Protein AF-A0A2R7JTS0-F1 (afdb_monomer_lite)

pLDDT: mean 85.9, std 8.17, range [61.5, 97.88]

Foldseek 3Di:
DCVVPVVPFDFPCQDPDDPQAHNRRGGDPVNVVVVVVVVVVVVVCVVVVPDPVVVCPDPVNVVVVVLVVVLVVQLVVVVVVCVVCVVVCLVVCLVVCVVPVCVLLVVLLVNLCSNLDLVVSCVPRVVSSVSSVNDPLLSQLSSLSSPNVVQFCSNVVLVVVCVPDPVNQWDADPDRRRTPCNVVSVCVSVVSSVVSVVVSVVD

Secondary structure (DSSP, 8-state):
-TTT-GGGS-B--S-S--SSB-TTSBBPHHHHHHHHHHHHHHHHHHHHT--HHHHHHSHHHHHHHHHHHHHHHHHHHHHHHHHHTHHHHHHHHHHHHHH-GGGHHHHHHHHHHHH--HHHHHHHHHHHHHHTT--HHHHHHHGGGG--TTSSTT-HHHHHHHHH-TTS-S-B-SSTT-BTTHHHHHHHHHHHHHHHHHHHTT-

Sequence (203 aa):
FFGAFPQFLPNVGSGAAGFAVGADGAVNLTGLIIMITLSASALIMIITKTSPTLVSKMSLFTSMATALVSVLGVVWMSATFMATNQGLIESTFREITSEYPFTFTFALIIMGALTFSQAATTKIMMPIGLSLGIGQPHLIAMFPAVNADFILPGYPTLVAAMDFDRTGTTRIGKYVVNHSFMLPGLVTIAATVASGFILSMFL

Radius of gyration: 20.24 Å; chains: 1; bounding box: 44×53×58 Å

Structure (mmCIF, N/CA/C/O backbone):
data_AF-A0A2R7JTS0-F1
#
_entry.id   AF-A0A2R7JTS0-F1
#
loop_
_atom_site.group_PDB
_atom_site.id
_atom_site.type_symbol
_atom_site.label_atom_id
_atom_site.label_alt_id
_atom_site.label_comp_id
_atom_site.label_asym_id
_atom_site.label_entity_id
_atom_site.label_seq_id
_atom_site.pdbx_PDB_ins_code
_atom_site.Cartn_x
_atom_site.Cartn_y
_atom_site.Cartn_z
_atom_site.occupancy
_atom_site.B_iso_or_equiv
_atom_site.auth_seq_id
_atom_site.auth_comp_id
_atom_site.auth_asym_id
_atom_site.auth_atom_id
_atom_site.pdbx_PDB_model_num
ATOM 1 N N . PHE A 1 1 ? -10.702 15.419 -0.173 1.00 61.50 1 PHE A N 1
ATOM 2 C CA . PHE A 1 1 ? -10.957 16.863 0.008 1.00 61.50 1 PHE A CA 1
ATOM 3 C C . PHE A 1 1 ? -9.674 17.675 -0.164 1.00 61.50 1 PHE A C 1
ATOM 5 O O . PHE A 1 1 ? -9.509 18.251 -1.224 1.00 61.50 1 PHE A O 1
ATOM 12 N N . PHE A 1 2 ? -8.717 17.642 0.771 1.00 67.62 2 PHE A N 1
ATOM 13 C CA . PHE A 1 2 ? -7.512 18.493 0.708 1.00 67.62 2 PHE A CA 1
ATOM 14 C C . PHE A 1 2 ? -6.577 18.258 -0.494 1.00 67.62 2 PHE A C 1
ATOM 16 O O . PHE A 1 2 ? -5.963 19.202 -0.966 1.00 67.62 2 PHE A O 1
ATOM 23 N N . GLY A 1 3 ? -6.514 17.040 -1.049 1.00 69.44 3 GLY A N 1
ATOM 24 C CA . GLY A 1 3 ? -5.774 16.792 -2.298 1.00 69.44 3 GLY A CA 1
ATOM 25 C C . GLY A 1 3 ? -6.445 17.366 -3.556 1.00 69.44 3 GLY A C 1
ATOM 26 O O . GLY A 1 3 ? -5.762 17.673 -4.521 1.00 69.44 3 GLY A O 1
ATOM 27 N N . ALA A 1 4 ? -7.772 17.534 -3.539 1.00 75.25 4 ALA A N 1
ATOM 28 C CA . ALA A 1 4 ? -8.538 18.122 -4.643 1.00 75.25 4 ALA A CA 1
ATOM 29 C C . ALA A 1 4 ? -8.692 19.646 -4.504 1.00 75.25 4 ALA A C 1
ATOM 31 O O . ALA A 1 4 ? -8.948 20.331 -5.488 1.00 75.25 4 ALA A O 1
ATOM 32 N N . PHE A 1 5 ? -8.523 20.173 -3.288 1.00 83.88 5 PHE A N 1
ATOM 33 C CA . PHE A 1 5 ? -8.625 21.596 -2.974 1.00 83.88 5 PHE A CA 1
ATOM 34 C C . PHE A 1 5 ? -7.404 22.058 -2.157 1.00 83.88 5 PHE A C 1
ATOM 36 O O . PHE A 1 5 ? -7.517 22.265 -0.942 1.00 83.88 5 PHE A O 1
ATOM 43 N N . PRO A 1 6 ? -6.227 22.212 -2.799 1.00 79.88 6 PRO A N 1
ATOM 44 C CA . PRO A 1 6 ? -4.982 22.573 -2.119 1.00 79.88 6 PRO A CA 1
ATOM 45 C C . PRO A 1 6 ? -5.046 23.925 -1.402 1.00 79.88 6 PRO A C 1
ATOM 47 O O . PRO A 1 6 ? -4.343 24.137 -0.422 1.00 79.88 6 PRO A O 1
ATOM 50 N N . GLN A 1 7 ? -5.930 24.826 -1.837 1.00 83.69 7 GLN A N 1
ATOM 51 C CA . GLN A 1 7 ? -6.149 26.130 -1.208 1.00 83.69 7 GLN A CA 1
ATOM 52 C C . GLN A 1 7 ? -6.652 26.047 0.241 1.00 83.69 7 GLN A C 1
ATOM 54 O O . GLN A 1 7 ? -6.565 27.028 0.971 1.00 83.69 7 GLN A O 1
ATOM 59 N N . PHE A 1 8 ? -7.189 24.897 0.659 1.00 83.69 8 PHE A N 1
ATOM 60 C CA . PHE A 1 8 ? -7.625 24.669 2.039 1.00 83.69 8 PHE A CA 1
ATOM 61 C C . PHE A 1 8 ? -6.563 23.973 2.894 1.00 83.69 8 PHE A C 1
ATOM 63 O O . PHE A 1 8 ? -6.840 23.632 4.045 1.00 83.69 8 PHE A O 1
ATOM 70 N N . LEU A 1 9 ? -5.365 23.730 2.356 1.00 84.94 9 LEU A N 1
ATOM 71 C CA . LEU A 1 9 ? -4.257 23.210 3.145 1.00 84.94 9 LEU A CA 1
ATOM 72 C C . LEU A 1 9 ? -3.841 24.259 4.184 1.00 84.94 9 LEU A C 1
ATOM 74 O O . LEU A 1 9 ? -3.542 25.395 3.812 1.00 84.94 9 LEU A O 1
ATOM 78 N N . PRO A 1 10 ? -3.791 23.904 5.480 1.00 86.06 10 PRO A N 1
ATOM 79 C CA . PRO A 1 10 ? -3.223 24.778 6.490 1.00 86.06 10 PRO A CA 1
ATOM 80 C C . PRO A 1 10 ? -1.782 25.129 6.109 1.00 86.06 10 PRO A C 1
ATOM 82 O O . PRO A 1 10 ? -0.985 24.243 5.786 1.00 86.06 10 PRO A O 1
ATOM 85 N N . ASN A 1 11 ? -1.461 26.419 6.152 1.00 85.69 11 ASN A N 1
ATOM 86 C CA . ASN A 1 11 ? -0.116 26.929 5.934 1.00 85.69 11 ASN A CA 1
ATOM 87 C C . ASN A 1 11 ? 0.341 27.644 7.207 1.00 85.69 11 ASN A C 1
ATOM 89 O O . ASN A 1 11 ? -0.356 28.527 7.709 1.00 85.69 11 ASN A O 1
ATOM 93 N N . VAL A 1 12 ? 1.482 27.228 7.749 1.00 85.62 12 VAL A N 1
ATOM 94 C CA . VAL A 1 12 ? 2.028 27.758 9.011 1.00 85.62 12 VAL A CA 1
ATOM 95 C C . VAL A 1 12 ? 3.136 28.796 8.788 1.00 85.62 12 VAL A C 1
ATOM 97 O O . VAL A 1 12 ? 3.831 29.166 9.731 1.00 85.62 12 VAL A O 1
ATOM 100 N N . GLY A 1 13 ? 3.280 29.289 7.556 1.00 77.75 13 GLY A N 1
ATOM 101 C CA . GLY A 1 13 ? 4.336 30.203 7.133 1.00 77.75 13 GLY A CA 1
ATOM 102 C C . GLY A 1 13 ? 5.584 29.469 6.636 1.00 77.75 13 GLY A C 1
ATOM 103 O O . GLY A 1 13 ? 5.867 28.337 7.027 1.00 77.75 13 GLY A O 1
ATOM 104 N N . SER A 1 14 ? 6.336 30.120 5.746 1.00 74.50 14 SER A N 1
ATOM 105 C CA . SER A 1 14 ? 7.590 29.588 5.204 1.00 74.50 14 SER A CA 1
ATOM 106 C C . SER A 1 14 ? 8.632 29.414 6.311 1.00 74.50 14 SER A C 1
ATOM 108 O O . SER A 1 14 ? 8.900 30.355 7.062 1.00 74.50 14 SER A O 1
ATOM 110 N N . GLY A 1 15 ? 9.249 28.237 6.385 1.00 72.88 15 GLY A N 1
ATOM 111 C CA . GLY A 1 15 ? 10.217 27.897 7.423 1.00 72.88 15 GLY A CA 1
ATOM 112 C C . GLY A 1 15 ? 11.021 26.645 7.082 1.00 72.88 15 GLY A C 1
ATOM 113 O O . GLY A 1 15 ? 10.959 26.128 5.967 1.00 72.88 15 GLY A O 1
ATOM 114 N N . ALA A 1 16 ? 11.796 26.153 8.049 1.00 73.62 16 ALA A N 1
ATOM 115 C CA . ALA A 1 16 ? 12.519 24.898 7.884 1.00 73.62 16 ALA A CA 1
ATOM 116 C C . ALA A 1 16 ? 11.524 23.738 7.728 1.00 73.62 16 ALA A C 1
ATOM 118 O O . ALA A 1 16 ? 10.605 23.590 8.535 1.00 73.62 16 ALA A O 1
ATOM 119 N N . ALA A 1 17 ? 11.726 22.914 6.698 1.00 79.75 17 ALA A N 1
ATOM 120 C CA . ALA A 1 17 ? 10.908 21.729 6.483 1.00 79.75 17 ALA A CA 1
ATOM 121 C C . ALA A 1 17 ? 10.991 20.809 7.710 1.00 79.75 17 ALA A C 1
ATOM 123 O O . ALA A 1 17 ? 12.078 20.461 8.178 1.00 79.75 17 ALA A O 1
ATOM 124 N N . GLY A 1 18 ? 9.828 20.429 8.228 1.00 78.25 18 GLY A N 1
ATOM 125 C CA . GLY A 1 18 ? 9.686 19.536 9.369 1.00 78.25 18 GLY A CA 1
ATOM 126 C C . GLY A 1 18 ? 9.010 18.227 8.976 1.00 78.25 18 GLY A C 1
ATOM 127 O O . GLY A 1 18 ? 8.658 17.991 7.823 1.00 78.25 18 GLY A O 1
ATOM 128 N N . PHE A 1 19 ? 8.751 17.375 9.967 1.00 73.69 19 PHE A N 1
ATOM 129 C CA . PHE A 1 19 ? 8.086 16.088 9.738 1.00 73.69 19 PHE A CA 1
ATOM 130 C C . PHE A 1 19 ? 6.663 16.232 9.162 1.00 73.69 19 PHE A C 1
ATOM 132 O O . PHE A 1 19 ? 6.211 15.392 8.385 1.00 73.69 19 PHE A O 1
ATOM 139 N N . ALA A 1 20 ? 5.958 17.307 9.523 1.00 81.88 20 ALA A N 1
ATOM 140 C CA . ALA A 1 20 ? 4.569 17.555 9.133 1.00 81.88 20 ALA A CA 1
ATOM 141 C C . ALA A 1 20 ? 4.396 18.736 8.164 1.00 81.88 20 ALA A C 1
ATOM 143 O O . ALA A 1 20 ? 3.296 18.933 7.659 1.00 81.88 20 ALA A O 1
ATOM 144 N N . VAL A 1 21 ? 5.444 19.521 7.898 1.00 86.19 21 VAL A N 1
ATOM 145 C CA . VAL A 1 21 ? 5.348 20.799 7.174 1.00 86.19 21 VAL A CA 1
ATOM 146 C C . VAL A 1 21 ? 6.429 20.863 6.101 1.00 86.19 21 VAL A C 1
ATOM 148 O O . VAL A 1 21 ? 7.600 20.615 6.393 1.00 86.19 21 VAL A O 1
ATOM 151 N N . GLY A 1 22 ? 6.032 21.162 4.865 1.00 81.69 22 GLY A N 1
ATOM 152 C CA . GLY A 1 22 ? 6.941 21.366 3.741 1.00 81.69 22 GLY A CA 1
ATOM 153 C C . GLY A 1 22 ? 7.734 22.670 3.849 1.00 81.69 22 GLY A C 1
ATOM 154 O O . GLY A 1 22 ? 7.437 23.539 4.665 1.00 81.69 22 GLY A O 1
ATOM 155 N N . ALA A 1 23 ? 8.756 22.826 3.006 1.00 81.56 23 ALA A N 1
ATOM 156 C CA . ALA A 1 23 ? 9.550 24.060 2.946 1.00 81.56 23 ALA A CA 1
ATOM 157 C C . ALA A 1 23 ? 8.717 25.293 2.527 1.00 81.56 23 ALA A C 1
ATOM 159 O O . ALA A 1 23 ? 9.060 26.428 2.847 1.00 81.56 23 ALA A O 1
ATOM 160 N N . ASP A 1 24 ? 7.599 25.061 1.841 1.00 82.88 24 ASP A N 1
ATOM 161 C CA . ASP A 1 24 ? 6.585 26.043 1.449 1.00 82.88 24 ASP A CA 1
ATOM 162 C C . ASP A 1 24 ? 5.619 26.425 2.592 1.00 82.88 24 ASP A C 1
ATOM 164 O O . ASP A 1 24 ? 4.699 27.224 2.399 1.00 82.88 24 ASP A O 1
ATOM 168 N N . GLY A 1 25 ? 5.807 25.856 3.787 1.00 82.75 25 GLY A N 1
ATOM 169 C CA . GLY A 1 25 ? 4.941 26.072 4.945 1.00 82.75 25 GLY A CA 1
ATOM 170 C C . GLY A 1 25 ? 3.626 25.292 4.894 1.00 82.75 25 GLY A C 1
ATOM 171 O O . GLY A 1 25 ? 2.835 25.382 5.837 1.00 82.75 25 GLY A O 1
ATOM 172 N N . ALA A 1 26 ? 3.372 24.517 3.832 1.00 86.81 26 ALA A N 1
ATOM 173 C CA . ALA A 1 26 ? 2.160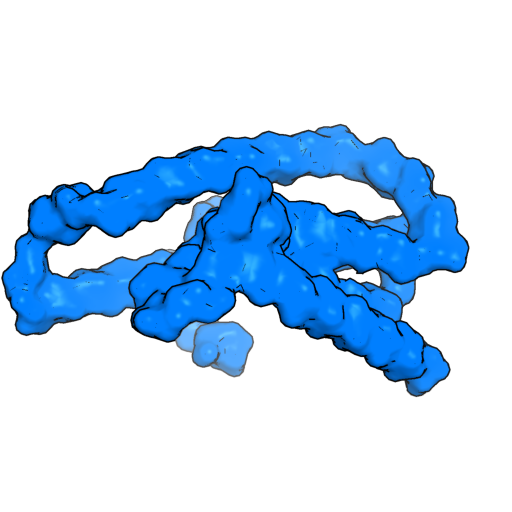 23.721 3.704 1.00 86.81 26 ALA A CA 1
ATOM 174 C C . ALA A 1 26 ? 2.246 22.461 4.574 1.00 86.81 26 ALA A C 1
ATOM 176 O O . ALA A 1 26 ? 3.250 21.740 4.573 1.00 86.81 26 ALA A O 1
ATOM 177 N N . VAL A 1 27 ? 1.175 22.161 5.312 1.00 87.19 27 VAL A N 1
ATOM 178 C CA . VAL A 1 27 ? 1.098 20.906 6.067 1.00 87.19 27 VAL A CA 1
ATOM 179 C C . VAL A 1 27 ? 0.962 19.732 5.096 1.00 87.19 27 VAL A C 1
ATOM 181 O O . VAL A 1 27 ? 0.065 19.697 4.252 1.00 87.19 27 VAL A O 1
ATOM 184 N N . ASN A 1 28 ? 1.851 18.747 5.223 1.00 85.88 28 ASN A N 1
ATOM 185 C CA . ASN A 1 28 ? 1.852 17.566 4.369 1.00 85.88 28 ASN A CA 1
ATOM 186 C C . ASN A 1 28 ? 0.691 16.610 4.706 1.00 85.88 28 ASN A C 1
ATOM 188 O O . ASN A 1 28 ? 0.037 16.713 5.746 1.00 85.88 28 ASN A O 1
ATOM 192 N N . LEU A 1 29 ? 0.439 15.642 3.820 1.00 82.62 29 LEU A N 1
ATOM 193 C CA . LEU A 1 29 ? -0.682 14.710 3.970 1.00 82.62 29 LEU A CA 1
ATOM 194 C C . LEU A 1 29 ? -0.635 13.924 5.292 1.00 82.62 29 LEU A C 1
ATOM 196 O O . LEU A 1 29 ? -1.673 13.728 5.920 1.00 82.62 29 LEU A O 1
ATOM 200 N N . THR A 1 30 ? 0.555 13.519 5.741 1.00 81.69 30 THR A N 1
ATOM 201 C CA . THR A 1 30 ? 0.739 12.828 7.026 1.00 81.69 30 THR A CA 1
ATOM 202 C C . THR A 1 30 ? 0.307 13.716 8.193 1.00 81.69 30 THR A C 1
ATOM 204 O O . THR A 1 30 ? -0.467 13.281 9.045 1.00 81.69 30 THR A O 1
ATOM 207 N N . GLY A 1 31 ? 0.750 14.977 8.207 1.00 86.44 31 GLY A N 1
ATOM 208 C CA . GLY A 1 31 ? 0.371 15.962 9.219 1.00 86.44 31 GLY A CA 1
ATOM 209 C C . GLY A 1 31 ? -1.135 16.225 9.248 1.00 86.44 31 GLY A C 1
ATOM 210 O O . GLY A 1 31 ? -1.735 16.239 10.322 1.00 86.44 31 GLY A O 1
ATOM 211 N N . LEU A 1 32 ? -1.771 16.349 8.079 1.00 87.88 32 LEU A N 1
ATOM 212 C CA . LEU A 1 32 ? -3.227 16.503 7.967 1.00 87.88 32 LEU A CA 1
ATOM 213 C C . LEU A 1 32 ? -3.989 15.330 8.574 1.00 87.88 32 LEU A C 1
ATOM 215 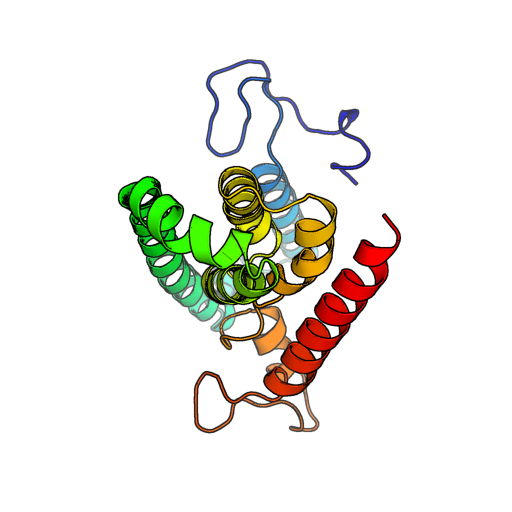O O . LEU A 1 32 ? -4.927 15.548 9.339 1.00 87.88 32 LEU A O 1
ATOM 219 N N . ILE A 1 33 ? -3.593 14.097 8.245 1.00 86.19 33 ILE A N 1
ATOM 220 C CA . ILE A 1 33 ? -4.244 12.891 8.771 1.00 86.19 33 ILE A CA 1
ATOM 221 C C . ILE A 1 33 ? -4.160 12.880 10.298 1.00 86.19 33 ILE A C 1
ATOM 223 O O . ILE A 1 33 ? -5.173 12.641 10.955 1.00 86.19 33 ILE A O 1
ATOM 227 N N . ILE A 1 34 ? -2.990 13.189 10.866 1.00 88.31 34 ILE A N 1
ATOM 228 C CA . ILE A 1 34 ? -2.795 13.247 12.321 1.00 88.31 34 ILE A CA 1
ATOM 229 C C . ILE A 1 34 ? -3.705 14.310 12.946 1.00 88.31 34 ILE A C 1
ATOM 231 O O . ILE A 1 34 ? -4.443 13.993 13.878 1.00 88.31 34 ILE A O 1
ATOM 235 N N . MET A 1 35 ? -3.708 15.540 12.422 1.00 88.50 35 MET A N 1
ATOM 236 C CA . MET A 1 35 ? -4.543 16.622 12.958 1.00 88.50 35 MET A CA 1
ATOM 237 C C . MET A 1 35 ? -6.029 16.260 12.925 1.00 88.50 35 MET A C 1
ATOM 239 O O . MET A 1 35 ? -6.697 16.329 13.951 1.00 88.50 35 MET A O 1
ATOM 243 N N . ILE A 1 36 ? -6.539 15.813 11.775 1.00 90.00 36 ILE A N 1
ATOM 244 C CA . ILE A 1 36 ? -7.959 15.475 11.607 1.00 90.00 36 ILE A CA 1
ATOM 245 C C . ILE A 1 36 ? -8.350 14.313 12.525 1.00 90.00 36 ILE A C 1
ATOM 247 O O . ILE A 1 36 ? -9.372 14.388 13.206 1.00 90.00 36 ILE A O 1
ATOM 251 N N . THR A 1 37 ? -7.534 13.257 12.581 1.00 91.00 37 THR A N 1
ATOM 252 C CA . THR A 1 37 ? -7.835 12.061 13.385 1.00 91.00 37 THR A CA 1
ATOM 253 C C . THR A 1 37 ? -7.822 12.376 14.880 1.00 91.00 37 THR A C 1
ATOM 255 O O . THR A 1 37 ? -8.731 11.959 15.601 1.00 91.00 37 THR A O 1
ATOM 258 N N . LEU A 1 38 ? -6.835 13.144 15.356 1.00 92.25 38 LEU A N 1
ATOM 259 C CA . LEU A 1 38 ? -6.754 13.548 16.762 1.00 92.25 38 LEU A CA 1
ATOM 260 C C . LEU A 1 38 ? -7.883 14.511 17.138 1.00 92.25 38 LEU A C 1
ATOM 262 O O . LEU A 1 38 ? -8.502 14.327 18.185 1.00 92.25 38 LEU A O 1
ATOM 266 N N . SER A 1 39 ? -8.205 15.484 16.281 1.00 94.12 39 SER A N 1
ATOM 267 C CA . SER A 1 39 ? -9.326 16.402 16.511 1.00 94.12 39 SER A CA 1
ATOM 268 C C . SER A 1 39 ? -10.667 15.670 16.554 1.00 94.12 39 SER A C 1
ATOM 270 O O . SER A 1 39 ? -11.455 15.904 17.467 1.00 94.12 39 SER A O 1
ATOM 272 N N . ALA A 1 40 ? -10.918 14.746 15.622 1.00 94.94 40 ALA A N 1
ATOM 273 C CA . ALA A 1 40 ? -12.130 13.930 15.630 1.00 94.94 40 ALA A CA 1
ATOM 274 C C . ALA A 1 40 ? -12.209 13.049 16.886 1.00 94.94 40 ALA A C 1
ATOM 276 O O . ALA A 1 40 ? -13.249 13.007 17.540 1.00 94.94 40 ALA A O 1
ATOM 277 N N . SER A 1 41 ? -11.101 12.407 17.269 1.00 92.12 41 SER A N 1
ATOM 278 C CA . SER A 1 41 ? -11.030 11.586 18.487 1.00 92.12 41 SER A CA 1
ATOM 279 C C . SER A 1 41 ? -11.328 12.413 19.741 1.00 92.12 41 SER A C 1
ATOM 281 O O . SER A 1 41 ? -12.128 11.997 20.577 1.00 92.12 41 SER A O 1
ATOM 283 N N . ALA A 1 42 ? -10.751 13.615 19.847 1.00 94.44 42 ALA A N 1
ATOM 284 C CA . ALA A 1 42 ? -11.007 14.536 20.951 1.00 94.44 42 ALA A CA 1
ATOM 285 C C . ALA A 1 42 ? -12.480 14.974 21.005 1.00 94.44 42 ALA A C 1
ATOM 287 O O . ALA A 1 42 ? -13.086 14.953 22.076 1.00 94.44 42 ALA A O 1
ATOM 288 N N . LEU A 1 43 ? -13.077 15.316 19.858 1.00 96.81 43 LEU A N 1
ATOM 289 C CA . LEU A 1 43 ? -14.493 15.684 19.772 1.00 96.81 43 LEU A CA 1
ATOM 290 C C . LEU A 1 43 ? -15.406 14.536 20.206 1.00 96.81 43 LEU A C 1
ATOM 292 O O . LEU A 1 43 ? -16.310 14.761 21.009 1.00 96.81 43 LEU A O 1
ATOM 296 N N . ILE A 1 44 ? -15.145 13.314 19.732 1.00 95.25 44 ILE A N 1
ATOM 297 C CA . ILE A 1 44 ? -15.892 12.119 20.144 1.00 95.25 44 ILE A CA 1
ATOM 298 C C . ILE A 1 44 ? -15.832 11.984 21.665 1.00 95.25 44 ILE A C 1
ATOM 300 O O . ILE A 1 44 ? -16.880 11.911 22.296 1.00 95.25 44 ILE A O 1
ATOM 304 N N . MET A 1 45 ? -14.638 12.049 22.261 1.00 94.62 45 MET A N 1
ATOM 305 C CA . MET A 1 45 ? -14.465 11.914 23.711 1.00 94.62 45 MET A CA 1
ATOM 306 C C . MET A 1 45 ? -15.185 13.001 24.516 1.00 94.62 45 MET A C 1
ATOM 308 O O . MET A 1 45 ? -15.751 12.695 25.566 1.00 94.62 45 MET A O 1
ATOM 312 N N . ILE A 1 46 ? -15.184 14.252 24.042 1.00 96.62 46 ILE A N 1
ATOM 313 C CA . ILE A 1 46 ? -15.903 15.361 24.688 1.00 96.62 46 ILE A CA 1
ATOM 314 C C . ILE A 1 46 ? -17.417 15.116 24.637 1.00 96.62 46 ILE A C 1
ATOM 316 O O . ILE A 1 46 ? -18.094 15.248 25.658 1.00 96.62 46 ILE A O 1
ATOM 320 N N . ILE A 1 47 ? -17.945 14.723 23.474 1.00 97.56 47 ILE A N 1
ATOM 321 C CA . ILE A 1 47 ? -19.381 14.486 23.262 1.00 97.56 47 ILE A CA 1
ATOM 322 C C . ILE A 1 47 ? -19.863 13.281 24.079 1.00 97.56 47 ILE A C 1
ATOM 324 O O . ILE A 1 47 ? -20.887 13.360 24.757 1.00 97.56 47 ILE A O 1
ATOM 328 N N . THR A 1 48 ? -19.119 12.173 24.057 1.00 96.62 48 THR A N 1
ATOM 329 C CA . THR A 1 48 ? -19.469 10.939 24.778 1.00 96.62 48 THR A CA 1
ATOM 330 C C . THR A 1 48 ? -19.062 10.966 26.250 1.00 96.62 48 THR A C 1
ATOM 332 O O . THR A 1 48 ? -19.379 10.030 26.985 1.00 96.62 48 THR A O 1
ATOM 335 N N . LYS A 1 49 ? -18.358 12.018 26.694 1.00 95.12 49 LYS A N 1
ATOM 336 C CA . LYS A 1 49 ? -17.778 12.155 28.042 1.00 95.12 49 LYS A CA 1
ATOM 337 C C . LYS A 1 49 ? -16.888 10.966 28.425 1.00 95.12 49 LYS A C 1
ATOM 339 O O . LYS A 1 49 ? -16.841 10.548 29.583 1.00 95.12 49 LYS A O 1
ATOM 344 N N . THR A 1 50 ? -16.187 10.393 27.450 1.00 93.88 50 THR A N 1
ATOM 345 C CA . THR A 1 50 ? -15.313 9.237 27.667 1.00 93.88 50 THR A CA 1
ATOM 346 C C . THR A 1 50 ? -13.984 9.679 28.278 1.00 93.88 50 THR A C 1
ATOM 348 O O . THR A 1 50 ? -13.307 10.562 27.757 1.00 93.88 50 THR A O 1
ATOM 351 N N . SER A 1 51 ? -13.579 9.039 29.380 1.00 93.06 51 SER A N 1
ATOM 352 C CA . SER A 1 51 ? -12.299 9.330 30.037 1.00 93.06 51 SER A CA 1
ATOM 353 C C . SER A 1 51 ? -11.104 8.884 29.173 1.00 93.06 51 SER A C 1
ATOM 355 O O . SER A 1 51 ? -11.062 7.714 28.781 1.00 93.06 51 SER A O 1
ATOM 357 N N . PRO A 1 52 ? -10.086 9.744 28.946 1.00 88.81 52 PRO A N 1
ATOM 358 C CA . PRO A 1 52 ? -8.854 9.361 28.244 1.00 88.81 52 PRO A CA 1
ATOM 359 C C . PRO A 1 52 ? -8.147 8.154 28.869 1.00 88.81 52 PRO A C 1
ATOM 361 O O . PRO A 1 52 ? -7.622 7.296 28.164 1.00 88.81 52 PRO A O 1
ATOM 364 N N . THR A 1 53 ? -8.188 8.053 30.198 1.00 90.62 53 THR A N 1
ATOM 365 C CA . THR A 1 53 ? -7.577 6.955 30.955 1.00 90.62 53 THR A CA 1
ATOM 366 C C . THR A 1 53 ? -8.263 5.617 30.694 1.00 90.62 53 THR A C 1
ATOM 368 O O . THR A 1 53 ? -7.624 4.574 30.798 1.00 90.62 53 THR A O 1
ATOM 371 N N . LEU A 1 54 ? -9.562 5.619 30.376 1.00 89.12 54 LEU A N 1
ATOM 372 C CA . LEU A 1 54 ? -10.259 4.391 29.996 1.00 89.12 54 LEU A CA 1
ATOM 373 C C . LEU A 1 54 ? -9.811 3.934 28.611 1.00 89.12 54 LEU A C 1
ATOM 375 O O . LEU A 1 54 ? -9.516 2.757 28.446 1.00 89.12 54 LEU A O 1
ATOM 379 N N . VAL A 1 55 ? -9.676 4.862 27.657 1.00 88.19 55 VAL A N 1
ATOM 380 C CA . VAL A 1 55 ? -9.227 4.561 26.288 1.00 88.19 55 VAL A CA 1
ATOM 381 C C . VAL A 1 55 ? -7.839 3.918 26.288 1.00 88.19 55 VAL A C 1
ATOM 383 O O . VAL A 1 55 ? -7.657 2.880 25.657 1.00 88.19 55 VAL A O 1
ATOM 386 N N . SER A 1 56 ? -6.880 4.471 27.038 1.00 86.44 56 SER A N 1
ATOM 387 C CA . SER A 1 56 ? -5.507 3.941 27.078 1.00 86.44 56 SER A CA 1
ATOM 388 C C . SER A 1 56 ? -5.379 2.573 27.758 1.00 86.44 56 SER A C 1
ATOM 390 O O . SER A 1 56 ? -4.417 1.852 27.499 1.00 86.44 56 SER A O 1
ATOM 392 N N . LYS A 1 57 ? -6.346 2.206 28.609 1.00 87.69 57 LYS A N 1
ATOM 393 C CA . LYS A 1 57 ? -6.419 0.901 29.285 1.00 87.69 57 LYS A CA 1
ATOM 394 C C . LYS A 1 57 ? -7.172 -0.160 28.483 1.00 87.69 57 LYS A C 1
ATOM 396 O O . LYS A 1 57 ? -7.181 -1.319 28.893 1.00 87.69 57 LYS A O 1
ATOM 401 N N . MET A 1 58 ? -7.821 0.207 27.377 1.00 86.44 58 MET A N 1
ATOM 402 C CA . MET A 1 58 ? -8.501 -0.768 26.530 1.00 86.44 58 MET A CA 1
ATOM 403 C C . MET A 1 58 ? -7.479 -1.711 25.899 1.00 86.44 58 MET A C 1
ATOM 405 O O . MET A 1 58 ? -6.486 -1.258 25.328 1.00 86.44 58 MET A O 1
ATOM 409 N N . SER A 1 59 ? -7.770 -3.014 25.926 1.00 80.88 59 SER A N 1
ATOM 410 C CA . SER A 1 59 ? -6.935 -4.043 25.291 1.00 80.88 59 SER A CA 1
ATOM 411 C C . SER A 1 59 ? -6.622 -3.702 23.835 1.00 80.88 59 SER A C 1
ATOM 413 O O . SER A 1 59 ? -5.473 -3.802 23.421 1.00 80.88 59 SER A O 1
ATOM 415 N N . LEU A 1 60 ? -7.612 -3.193 23.092 1.00 77.00 60 LEU A N 1
ATOM 416 C CA . LEU A 1 60 ? -7.442 -2.761 21.706 1.00 77.00 60 LEU A CA 1
ATOM 417 C C . LEU A 1 60 ? -6.373 -1.668 21.553 1.00 77.00 60 LEU A C 1
ATOM 419 O O . LEU A 1 60 ? -5.552 -1.746 20.644 1.00 77.00 60 LEU A O 1
ATOM 423 N N . PHE A 1 61 ? -6.345 -0.669 22.442 1.00 80.88 61 PHE A N 1
ATOM 424 C CA . PHE A 1 61 ? -5.355 0.408 22.375 1.00 80.88 61 PHE A CA 1
ATOM 425 C C . PHE A 1 61 ? -3.943 -0.127 22.621 1.00 80.88 61 PHE A C 1
ATOM 427 O O . PHE A 1 61 ? -3.023 0.179 21.864 1.00 80.88 61 PHE A O 1
ATOM 434 N N . THR A 1 62 ? -3.773 -0.975 23.640 1.00 76.12 62 THR A N 1
ATOM 435 C CA . THR A 1 62 ? -2.478 -1.597 23.944 1.00 76.12 62 THR A CA 1
ATOM 436 C C . THR A 1 62 ? -2.011 -2.514 22.811 1.00 76.12 62 THR A C 1
ATOM 438 O O . THR A 1 62 ? -0.866 -2.403 22.377 1.00 76.12 62 THR A O 1
ATOM 441 N N . SER A 1 63 ? -2.895 -3.359 22.269 1.00 70.69 63 SER A N 1
ATOM 442 C CA . SER A 1 63 ? -2.585 -4.239 21.135 1.00 70.69 63 SER A CA 1
ATOM 443 C C . SER A 1 63 ? -2.169 -3.453 19.889 1.00 70.69 63 SER A C 1
ATOM 445 O O . SER A 1 63 ? -1.190 -3.816 19.238 1.00 70.69 63 SER A O 1
ATOM 447 N N . MET A 1 64 ? -2.858 -2.349 19.581 1.00 71.44 64 MET A N 1
ATOM 448 C CA . MET A 1 64 ? -2.497 -1.476 18.459 1.00 71.44 64 MET A CA 1
ATOM 449 C C . MET A 1 64 ? -1.171 -0.746 18.687 1.00 71.44 64 MET A C 1
ATOM 451 O O . MET A 1 64 ? -0.373 -0.639 17.758 1.00 71.44 64 MET A O 1
ATOM 455 N N . ALA A 1 65 ? -0.893 -0.290 19.911 1.00 79.56 65 ALA A N 1
ATOM 456 C CA . ALA A 1 65 ? 0.381 0.346 20.242 1.00 79.56 65 ALA A CA 1
ATOM 457 C C . ALA A 1 65 ? 1.564 -0.623 20.067 1.00 79.56 65 ALA A C 1
ATOM 459 O O . ALA A 1 65 ? 2.580 -0.254 19.476 1.00 79.56 65 ALA A O 1
ATOM 460 N N . THR A 1 66 ? 1.425 -1.875 20.515 1.00 73.88 66 THR A N 1
ATOM 461 C CA . THR A 1 66 ? 2.442 -2.913 20.294 1.00 73.88 66 THR A CA 1
ATOM 462 C C . THR A 1 66 ? 2.624 -3.209 18.805 1.00 73.88 66 THR A C 1
ATOM 464 O O . THR A 1 66 ? 3.757 -3.217 18.326 1.00 73.88 66 THR A O 1
ATOM 467 N N . ALA A 1 67 ? 1.528 -3.383 18.059 1.00 67.69 67 ALA A N 1
ATOM 468 C CA . ALA A 1 67 ? 1.580 -3.631 16.620 1.00 67.69 67 ALA A CA 1
ATOM 469 C C . ALA A 1 67 ? 2.291 -2.495 15.862 1.00 67.69 67 ALA A C 1
ATOM 471 O O . ALA A 1 67 ? 3.129 -2.763 15.002 1.00 67.69 67 ALA A O 1
ATOM 472 N N . LEU A 1 68 ? 2.023 -1.236 16.224 1.00 72.50 68 LEU A N 1
ATOM 473 C CA . LEU A 1 68 ? 2.667 -0.068 15.623 1.00 72.50 68 LEU A CA 1
ATOM 474 C C . LEU A 1 68 ? 4.192 -0.096 15.798 1.00 72.50 68 LEU A C 1
ATOM 476 O O . LEU A 1 68 ? 4.916 0.128 14.830 1.00 72.50 68 LEU A O 1
ATOM 480 N N . VAL A 1 69 ? 4.688 -0.409 17.000 1.00 75.56 69 VAL A N 1
ATOM 481 C CA . VAL A 1 69 ? 6.137 -0.501 17.260 1.00 75.56 69 VAL A CA 1
ATOM 482 C C . VAL A 1 69 ? 6.768 -1.648 16.465 1.00 75.56 69 VAL A C 1
ATOM 484 O O . VAL A 1 69 ? 7.834 -1.471 15.873 1.00 75.56 69 VAL A O 1
ATOM 487 N N . SER A 1 70 ? 6.100 -2.803 16.398 1.00 67.69 70 SER A N 1
ATOM 488 C CA . SER A 1 70 ? 6.582 -3.958 15.631 1.00 67.69 70 SER A CA 1
ATOM 489 C C . SER A 1 70 ? 6.661 -3.674 14.126 1.00 67.69 70 SER A C 1
ATOM 491 O O . SER A 1 70 ? 7.664 -4.009 13.497 1.00 67.69 70 SER A O 1
ATOM 493 N N . VAL A 1 71 ? 5.645 -3.023 13.550 1.00 65.94 71 VAL A N 1
ATOM 494 C CA . VAL A 1 71 ? 5.626 -2.661 12.122 1.00 65.94 71 VAL A CA 1
ATOM 495 C C . VAL A 1 71 ? 6.666 -1.583 11.816 1.00 65.94 71 VAL A C 1
ATOM 497 O O . VAL A 1 71 ? 7.385 -1.696 10.824 1.00 65.94 71 VAL A O 1
ATOM 500 N N . LEU A 1 72 ? 6.810 -0.572 12.679 1.00 72.50 72 LEU A N 1
ATOM 501 C CA . LEU A 1 72 ? 7.765 0.519 12.470 1.00 72.50 72 LEU A CA 1
ATOM 502 C C . LEU A 1 72 ? 9.208 0.012 12.351 1.00 72.50 72 LEU A C 1
ATOM 504 O O . LEU A 1 72 ? 9.940 0.478 11.480 1.00 72.50 72 LEU A O 1
ATOM 508 N N . GLY A 1 73 ? 9.603 -0.969 13.168 1.00 72.88 73 GLY A N 1
ATOM 509 C CA . GLY A 1 73 ? 10.935 -1.575 13.084 1.00 72.88 73 GLY A CA 1
ATOM 510 C C . GLY A 1 73 ? 11.198 -2.264 11.741 1.00 72.88 73 GLY A C 1
ATOM 511 O O . GLY A 1 73 ? 12.235 -2.030 11.119 1.00 72.88 73 GLY A O 1
ATOM 512 N N . VAL A 1 74 ? 10.244 -3.068 11.260 1.00 65.50 74 VAL A N 1
ATOM 513 C CA . VAL A 1 74 ? 10.364 -3.788 9.979 1.00 65.50 74 VAL A CA 1
ATOM 514 C C . VAL A 1 74 ? 10.414 -2.815 8.802 1.00 65.50 74 VAL A C 1
ATOM 516 O O . VAL A 1 74 ? 11.281 -2.942 7.936 1.00 65.50 74 VAL A O 1
ATOM 519 N N . VAL A 1 75 ? 9.527 -1.816 8.791 1.00 67.12 75 VAL A N 1
ATOM 520 C CA . VAL A 1 75 ? 9.465 -0.808 7.723 1.00 67.12 75 VAL A CA 1
ATOM 521 C C . VAL A 1 75 ? 10.733 0.035 7.692 1.00 67.12 75 VAL A C 1
ATOM 523 O O . VAL A 1 75 ? 11.283 0.267 6.617 1.00 67.12 75 VAL A O 1
ATOM 526 N N . TRP A 1 76 ? 11.231 0.468 8.852 1.00 75.50 76 TRP A N 1
ATOM 527 C CA . TRP A 1 76 ? 12.448 1.270 8.915 1.00 75.50 76 TRP A CA 1
ATOM 528 C C . TRP A 1 76 ? 13.667 0.479 8.436 1.00 75.50 76 TRP A C 1
ATOM 530 O O . TRP A 1 76 ? 14.399 0.959 7.571 1.00 75.50 76 TRP A O 1
ATOM 540 N N . MET A 1 77 ? 13.839 -0.759 8.909 1.00 77.62 77 MET A N 1
ATOM 541 C CA . MET A 1 77 ? 14.928 -1.629 8.459 1.00 77.62 77 MET A CA 1
ATOM 542 C C . MET A 1 77 ? 14.860 -1.886 6.947 1.00 77.62 77 MET A C 1
ATOM 544 O O . MET A 1 77 ? 15.880 -1.781 6.267 1.00 77.62 77 MET A O 1
ATOM 548 N N . SER A 1 78 ? 13.670 -2.178 6.411 1.00 65.50 78 SER A N 1
ATOM 549 C CA . SER A 1 78 ? 13.457 -2.375 4.972 1.00 65.50 78 SER A CA 1
ATOM 550 C C . SER A 1 78 ? 13.812 -1.120 4.167 1.00 65.50 78 SER A C 1
ATOM 552 O O . SER A 1 78 ? 14.569 -1.209 3.200 1.00 65.50 78 SER A O 1
ATOM 554 N N . ALA A 1 79 ? 13.350 0.057 4.602 1.00 71.31 79 ALA A N 1
ATOM 555 C CA . ALA A 1 79 ? 13.641 1.323 3.936 1.00 71.31 79 ALA A CA 1
ATOM 556 C C . ALA A 1 79 ? 15.141 1.659 3.957 1.00 71.31 79 ALA A C 1
ATOM 558 O O . ALA A 1 79 ? 15.692 2.067 2.935 1.00 71.31 79 ALA A O 1
ATOM 559 N N . THR A 1 80 ? 15.821 1.454 5.089 1.00 81.75 80 THR A N 1
ATOM 560 C CA . THR A 1 80 ? 17.270 1.676 5.195 1.00 81.75 80 THR A CA 1
ATOM 561 C C . THR A 1 80 ? 18.048 0.680 4.338 1.00 81.75 80 THR A C 1
ATOM 563 O O . THR A 1 80 ? 18.936 1.095 3.598 1.00 81.75 80 THR A O 1
ATOM 566 N N . PHE A 1 81 ? 17.684 -0.606 4.361 1.00 79.50 81 PHE A N 1
ATOM 567 C CA . PHE A 1 81 ? 18.298 -1.623 3.504 1.00 79.50 81 PHE A CA 1
ATOM 568 C C . PHE A 1 81 ? 18.166 -1.262 2.021 1.00 79.50 81 PHE A C 1
ATOM 570 O O . PHE A 1 81 ? 19.156 -1.310 1.290 1.00 79.50 81 PHE A O 1
ATOM 577 N N . MET A 1 82 ? 16.970 -0.860 1.584 1.00 72.31 82 MET A N 1
ATOM 578 C CA . MET A 1 82 ? 16.734 -0.436 0.205 1.00 72.31 82 MET A CA 1
ATOM 579 C C . MET A 1 82 ? 17.549 0.802 -0.170 1.00 72.31 82 MET A C 1
ATOM 581 O O . MET A 1 82 ? 18.190 0.800 -1.216 1.00 72.31 82 MET A O 1
ATOM 585 N N . ALA A 1 83 ? 17.565 1.832 0.681 1.00 77.62 83 ALA A N 1
ATOM 586 C CA . ALA A 1 83 ? 18.305 3.064 0.416 1.00 77.62 83 ALA A CA 1
ATOM 587 C C . ALA A 1 83 ? 19.820 2.820 0.307 1.00 77.62 83 ALA A C 1
ATOM 589 O O . ALA A 1 83 ? 20.473 3.364 -0.579 1.00 77.62 83 ALA A O 1
ATOM 590 N N . THR A 1 84 ? 20.385 1.970 1.171 1.00 87.00 84 THR A N 1
ATOM 591 C CA . THR A 1 84 ? 21.817 1.634 1.138 1.00 87.00 84 THR A CA 1
ATOM 592 C C . THR A 1 84 ? 22.193 0.774 -0.069 1.00 87.00 84 THR A C 1
ATOM 594 O O . THR A 1 84 ? 23.284 0.931 -0.610 1.00 87.00 84 THR A O 1
ATOM 597 N N . ASN A 1 85 ? 21.304 -0.120 -0.512 1.00 83.25 85 ASN A N 1
ATOM 598 C CA . ASN A 1 85 ? 21.583 -1.074 -1.591 1.00 83.25 85 ASN A CA 1
ATOM 599 C C . ASN A 1 85 ? 20.963 -0.677 -2.937 1.00 83.25 85 ASN A C 1
ATOM 601 O O . ASN A 1 85 ? 20.943 -1.495 -3.856 1.00 83.25 85 ASN A O 1
ATOM 605 N N . GLN A 1 86 ? 20.472 0.558 -3.081 1.00 78.19 86 GLN A N 1
ATOM 606 C CA . GLN A 1 86 ? 19.728 0.985 -4.267 1.00 78.19 86 GLN A CA 1
ATOM 607 C C . GLN A 1 86 ? 20.503 0.730 -5.567 1.00 78.19 86 GLN A C 1
ATOM 609 O O . GLN A 1 86 ? 19.940 0.169 -6.497 1.00 78.19 86 GLN A O 1
ATOM 614 N N . GLY A 1 87 ? 21.801 1.052 -5.620 1.00 84.12 87 GLY A N 1
ATOM 615 C CA . GLY A 1 87 ? 22.611 0.831 -6.824 1.00 84.12 87 GLY A CA 1
ATOM 616 C C . GLY A 1 87 ? 22.739 -0.645 -7.225 1.00 84.12 87 GLY A C 1
ATOM 617 O O . GLY A 1 87 ? 22.679 -0.962 -8.409 1.00 84.12 87 GLY A O 1
ATOM 618 N N . LEU A 1 88 ? 22.861 -1.553 -6.247 1.00 83.31 88 LEU A N 1
ATOM 619 C CA . LEU A 1 88 ? 22.913 -3.000 -6.490 1.00 83.31 88 LEU A CA 1
ATOM 620 C C . LEU A 1 88 ? 21.549 -3.545 -6.929 1.00 83.31 88 LEU A C 1
ATOM 622 O O . LEU A 1 88 ? 21.473 -4.385 -7.824 1.00 83.31 88 LEU A O 1
ATOM 626 N N . ILE A 1 89 ? 20.471 -3.068 -6.303 1.00 78.06 89 ILE A N 1
ATOM 627 C CA . ILE A 1 89 ? 19.100 -3.419 -6.688 1.00 78.06 89 ILE A CA 1
ATOM 628 C C . ILE A 1 89 ? 18.852 -2.958 -8.126 1.00 78.06 89 ILE A C 1
ATOM 630 O O . ILE A 1 89 ? 18.381 -3.740 -8.947 1.00 78.06 89 ILE A O 1
ATOM 634 N N . GLU A 1 90 ? 19.228 -1.725 -8.460 1.00 79.12 90 GLU A N 1
ATOM 635 C CA . GLU A 1 90 ? 19.064 -1.192 -9.807 1.00 79.12 90 GLU A CA 1
ATOM 636 C C . GLU A 1 90 ? 19.877 -1.972 -10.843 1.00 79.12 90 GLU A C 1
ATOM 638 O O . GLU A 1 90 ? 19.324 -2.336 -11.876 1.00 79.12 90 GLU A O 1
ATOM 643 N N . SER A 1 91 ? 21.150 -2.288 -10.584 1.00 81.38 91 SER A N 1
ATOM 644 C CA . SER A 1 91 ? 21.964 -3.046 -11.545 1.00 81.38 91 SER A CA 1
ATOM 645 C C . SER A 1 91 ? 21.482 -4.486 -11.735 1.00 81.38 91 SER A C 1
ATOM 647 O O . SER A 1 91 ? 21.486 -4.979 -12.858 1.00 81.38 91 SER A O 1
ATOM 649 N N . THR A 1 92 ? 21.022 -5.143 -10.666 1.00 80.44 92 THR A N 1
ATOM 650 C CA . THR A 1 92 ? 20.571 -6.545 -10.711 1.00 80.44 92 THR A CA 1
ATOM 651 C C . THR A 1 92 ? 19.209 -6.683 -11.386 1.00 80.44 92 THR A C 1
ATOM 653 O O . THR A 1 92 ? 18.983 -7.614 -12.155 1.00 80.44 92 THR A O 1
ATOM 656 N N . PHE A 1 93 ? 18.278 -5.771 -11.096 1.00 77.69 93 PHE A N 1
ATOM 657 C CA . PHE A 1 93 ? 16.905 -5.887 -11.585 1.00 77.69 93 PHE A CA 1
ATOM 658 C C . PHE A 1 93 ? 16.677 -5.205 -12.932 1.00 77.69 93 PHE A C 1
ATOM 660 O O . PHE A 1 93 ? 15.726 -5.581 -13.613 1.00 77.69 93 PHE A O 1
ATOM 667 N N . ARG A 1 94 ? 17.529 -4.260 -13.360 1.00 81.94 94 ARG A N 1
ATOM 668 C CA . ARG A 1 94 ? 17.342 -3.534 -14.629 1.00 81.94 94 ARG A CA 1
ATOM 669 C C . ARG A 1 94 ? 17.237 -4.473 -15.827 1.00 81.94 94 ARG A C 1
ATOM 671 O O . ARG A 1 94 ? 16.288 -4.331 -16.590 1.00 81.94 94 ARG A O 1
ATOM 678 N N . GLU A 1 95 ? 18.140 -5.443 -15.964 1.00 82.00 95 GLU A N 1
ATOM 679 C CA . GLU A 1 95 ? 18.110 -6.403 -17.080 1.00 82.00 95 GLU A CA 1
ATOM 680 C C . GLU A 1 95 ? 16.809 -7.219 -17.083 1.00 82.00 95 GLU A C 1
ATOM 682 O O . GLU A 1 95 ? 16.092 -7.243 -18.083 1.00 82.00 95 GLU A O 1
ATOM 687 N N . ILE A 1 96 ? 16.435 -7.778 -15.927 1.00 85.62 96 ILE A N 1
ATOM 688 C CA . ILE A 1 96 ? 15.217 -8.588 -15.775 1.00 85.62 96 ILE A CA 1
ATOM 689 C C . ILE A 1 96 ? 13.963 -7.758 -16.069 1.00 85.62 96 ILE A C 1
ATOM 691 O O . ILE A 1 96 ? 13.080 -8.211 -16.790 1.00 85.62 96 ILE A O 1
ATOM 695 N N . THR A 1 97 ? 13.865 -6.539 -15.532 1.00 85.50 97 THR A N 1
ATOM 696 C CA . THR A 1 97 ? 12.687 -5.679 -15.736 1.00 85.50 97 THR A CA 1
ATOM 697 C C . THR A 1 97 ? 12.623 -5.068 -17.134 1.00 85.50 97 THR A C 1
ATOM 699 O O . THR A 1 97 ? 11.534 -4.712 -17.579 1.00 85.50 97 THR A O 1
ATOM 702 N N . SER A 1 98 ? 13.755 -4.969 -17.836 1.00 83.06 98 SER A N 1
ATOM 703 C CA . SER A 1 98 ? 13.795 -4.531 -19.232 1.00 83.06 98 SER A CA 1
ATOM 704 C C . SER A 1 98 ? 13.243 -5.602 -20.170 1.00 83.06 98 SER A C 1
ATOM 706 O O . SER A 1 98 ? 12.567 -5.264 -21.138 1.00 83.06 98 SER A O 1
ATOM 708 N N . GLU A 1 99 ? 13.531 -6.877 -19.903 1.00 86.75 99 GLU A N 1
ATOM 709 C CA . GLU A 1 99 ? 13.032 -7.998 -20.709 1.00 86.75 99 GLU A CA 1
ATOM 710 C C . GLU A 1 99 ? 11.615 -8.419 -20.280 1.00 86.75 99 GLU A C 1
ATOM 712 O O . GLU A 1 99 ? 10.748 -8.682 -21.113 1.00 86.75 99 GLU A O 1
ATOM 717 N N . TYR A 1 100 ? 11.345 -8.398 -18.972 1.00 90.62 100 TYR A N 1
ATOM 718 C CA . TYR A 1 100 ? 10.086 -8.826 -18.366 1.00 90.62 100 TYR A CA 1
ATOM 719 C C . TYR A 1 100 ? 9.551 -7.782 -17.367 1.00 90.62 100 TYR A C 1
ATOM 721 O O . TYR A 1 100 ? 9.629 -7.992 -16.151 1.00 90.62 100 TYR A O 1
ATOM 729 N N . PRO A 1 101 ? 8.934 -6.675 -17.835 1.00 89.94 101 PRO A N 1
ATOM 730 C 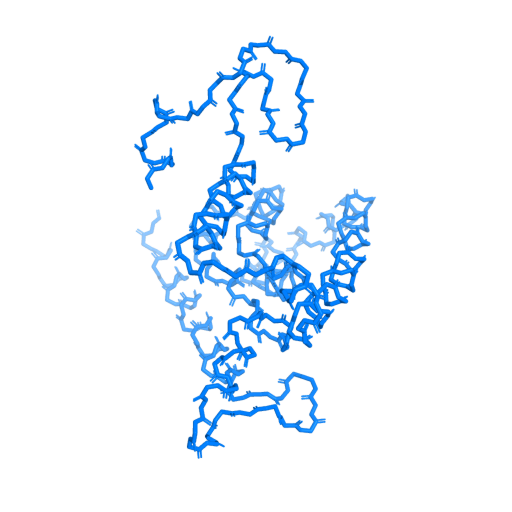CA . PRO A 1 101 ? 8.445 -5.595 -16.971 1.00 89.94 101 PRO A CA 1
ATOM 731 C C . PRO A 1 101 ? 7.515 -6.059 -15.846 1.00 89.94 101 PRO A C 1
ATOM 733 O O . PRO A 1 101 ? 7.589 -5.543 -14.734 1.00 89.94 101 PRO A O 1
ATOM 736 N N . PHE A 1 102 ? 6.685 -7.079 -16.100 1.00 93.31 102 PHE A N 1
ATOM 737 C CA . PHE A 1 102 ? 5.734 -7.621 -15.124 1.00 93.31 102 PHE A CA 1
ATOM 738 C C . PHE A 1 102 ? 6.396 -8.148 -13.845 1.00 93.31 102 PHE A C 1
ATOM 740 O O . PHE A 1 102 ? 5.739 -8.200 -12.805 1.00 93.31 102 PHE A O 1
ATOM 747 N N . THR A 1 103 ? 7.679 -8.518 -13.888 1.00 92.19 103 THR A N 1
ATOM 748 C CA . THR A 1 103 ? 8.415 -9.022 -12.717 1.00 92.19 103 THR A CA 1
ATOM 749 C C . THR A 1 103 ? 8.493 -7.988 -11.593 1.00 92.19 103 THR A C 1
ATOM 751 O O . THR A 1 103 ? 8.507 -8.353 -10.416 1.00 92.19 103 THR A O 1
ATOM 754 N N . PHE A 1 104 ? 8.423 -6.697 -11.928 1.00 93.25 104 PHE A N 1
ATOM 755 C CA . PHE A 1 104 ? 8.366 -5.613 -10.951 1.00 93.25 104 PHE A CA 1
ATOM 756 C C . PHE A 1 104 ? 7.100 -5.658 -10.073 1.00 93.25 104 PHE A C 1
ATOM 758 O O . PHE A 1 104 ? 7.123 -5.198 -8.930 1.00 93.25 104 PHE A O 1
ATOM 765 N N . THR A 1 105 ? 6.025 -6.309 -10.536 1.00 95.56 105 THR A N 1
ATOM 766 C CA . THR A 1 105 ? 4.813 -6.587 -9.741 1.00 95.56 105 THR A CA 1
ATOM 767 C C . THR A 1 105 ? 5.152 -7.298 -8.433 1.00 95.56 105 THR A C 1
ATOM 769 O O . THR A 1 105 ? 4.609 -6.955 -7.387 1.00 95.56 105 THR A O 1
ATOM 772 N N . PHE A 1 106 ? 6.078 -8.261 -8.451 1.00 92.19 106 PHE A N 1
ATOM 773 C CA . PHE A 1 106 ? 6.449 -9.000 -7.241 1.00 92.19 106 PHE A CA 1
ATOM 774 C C . PHE A 1 106 ? 7.156 -8.105 -6.221 1.00 92.19 106 PHE A C 1
ATOM 776 O O . PHE A 1 106 ? 6.891 -8.212 -5.025 1.00 92.19 106 PHE A O 1
ATOM 783 N N . ALA A 1 107 ? 7.995 -7.174 -6.684 1.00 89.38 107 ALA A N 1
ATOM 784 C CA . ALA A 1 107 ? 8.631 -6.189 -5.816 1.00 89.38 107 ALA A CA 1
ATOM 785 C C . ALA A 1 107 ? 7.591 -5.252 -5.174 1.00 89.38 107 ALA A C 1
ATOM 787 O O . ALA A 1 107 ? 7.674 -4.970 -3.976 1.00 89.38 107 ALA A O 1
ATOM 788 N N . LEU A 1 108 ? 6.578 -4.825 -5.939 1.00 93.31 108 LEU A N 1
ATOM 789 C CA . LEU A 1 108 ? 5.452 -4.037 -5.423 1.00 93.31 108 LEU A CA 1
ATOM 790 C C . LEU A 1 108 ? 4.641 -4.804 -4.376 1.00 93.31 108 LEU A C 1
ATOM 792 O O . LEU A 1 108 ? 4.323 -4.234 -3.336 1.00 93.31 108 LEU A O 1
ATOM 796 N N . ILE A 1 109 ? 4.359 -6.088 -4.614 1.00 93.81 109 ILE A N 1
ATOM 797 C CA . ILE A 1 109 ? 3.626 -6.943 -3.671 1.00 93.81 109 ILE A CA 1
ATOM 798 C C . ILE A 1 109 ? 4.398 -7.089 -2.357 1.00 93.81 109 ILE A C 1
ATOM 800 O O . ILE A 1 109 ? 3.826 -6.908 -1.282 1.00 93.81 109 ILE A O 1
ATOM 804 N N . ILE A 1 110 ? 5.700 -7.387 -2.429 1.00 88.06 110 ILE A N 1
ATOM 805 C CA . ILE A 1 110 ? 6.546 -7.549 -1.239 1.00 88.06 110 ILE A CA 1
ATOM 806 C C . ILE A 1 110 ? 6.575 -6.246 -0.434 1.00 88.06 110 ILE A C 1
ATOM 808 O O . ILE A 1 110 ? 6.348 -6.267 0.776 1.00 88.06 110 ILE A O 1
ATOM 812 N N . MET A 1 111 ? 6.791 -5.103 -1.089 1.00 85.25 111 MET A N 1
ATOM 813 C CA . MET A 1 111 ? 6.811 -3.820 -0.384 1.00 85.25 111 MET A CA 1
ATOM 814 C C . MET A 1 111 ? 5.436 -3.395 0.135 1.00 85.25 111 MET A C 1
ATOM 816 O O . MET A 1 111 ? 5.350 -2.864 1.243 1.00 85.25 111 MET A O 1
ATOM 820 N N . GLY A 1 112 ? 4.359 -3.675 -0.597 1.00 88.75 112 GLY A N 1
ATOM 821 C CA . GLY A 1 112 ? 2.988 -3.457 -0.132 1.00 88.75 112 GLY A CA 1
ATOM 822 C C . GLY A 1 112 ? 2.689 -4.236 1.147 1.00 88.75 112 GLY A C 1
ATOM 823 O O . GLY A 1 112 ? 2.221 -3.655 2.128 1.00 88.75 112 GLY A O 1
ATOM 824 N N . ALA A 1 113 ? 3.055 -5.519 1.172 1.00 87.75 113 ALA A N 1
ATOM 825 C CA . ALA A 1 113 ? 2.876 -6.388 2.332 1.00 87.75 113 ALA A CA 1
ATOM 826 C C . ALA A 1 113 ? 3.678 -5.925 3.560 1.00 87.75 113 ALA A C 1
ATOM 828 O O . ALA A 1 113 ? 3.197 -6.045 4.683 1.00 87.75 113 ALA A O 1
ATOM 829 N N . LEU A 1 114 ? 4.890 -5.393 3.364 1.00 81.31 114 LEU A N 1
ATOM 830 C CA . LEU A 1 114 ? 5.755 -4.946 4.463 1.00 81.31 114 LEU A CA 1
ATOM 831 C C . LEU A 1 114 ? 5.394 -3.557 4.996 1.00 81.31 114 LEU A C 1
ATOM 833 O O . LEU A 1 114 ? 5.549 -3.298 6.188 1.00 81.31 114 LEU A O 1
ATOM 837 N N . THR A 1 115 ? 4.942 -2.651 4.129 1.00 78.25 115 THR A N 1
ATOM 838 C CA . THR A 1 115 ? 4.669 -1.256 4.511 1.00 78.25 115 THR A CA 1
ATOM 839 C C . THR A 1 115 ? 3.255 -1.026 5.026 1.00 78.25 115 THR A C 1
ATOM 841 O O . THR A 1 115 ? 3.017 0.011 5.647 1.00 78.25 115 THR A O 1
ATOM 844 N N . PHE A 1 116 ? 2.316 -1.944 4.755 1.00 81.69 116 PHE A N 1
ATOM 845 C CA . PHE A 1 116 ? 0.891 -1.793 5.078 1.00 81.69 116 PHE A CA 1
ATOM 846 C C . PHE A 1 116 ? 0.291 -0.458 4.594 1.00 81.69 116 PHE A C 1
ATOM 848 O O . PHE A 1 116 ? -0.634 0.091 5.196 1.00 81.69 116 PHE A O 1
ATOM 855 N N . SER A 1 117 ? 0.858 0.112 3.526 1.00 84.25 117 SER A N 1
ATOM 856 C CA . SER A 1 117 ? 0.453 1.408 2.995 1.00 84.25 117 SER A CA 1
ATOM 857 C C . SER A 1 117 ? 0.683 1.473 1.493 1.00 84.25 117 SER A C 1
ATOM 859 O O . SER A 1 117 ? 1.813 1.554 1.003 1.00 84.25 117 SER A O 1
ATOM 861 N N . GLN A 1 118 ? -0.424 1.519 0.761 1.00 89.00 118 GLN A N 1
ATOM 862 C CA . GLN A 1 118 ? -0.452 1.666 -0.692 1.00 89.00 118 GLN A CA 1
ATOM 863 C C . GLN A 1 118 ? 0.231 2.963 -1.133 1.00 89.00 118 GLN A C 1
ATOM 865 O O . GLN A 1 118 ? 1.033 2.975 -2.066 1.00 89.00 118 GLN A O 1
ATOM 870 N N . ALA A 1 119 ? -0.036 4.060 -0.417 1.00 84.44 119 ALA A N 1
ATOM 871 C CA . ALA A 1 119 ? 0.550 5.363 -0.705 1.00 84.44 119 ALA A CA 1
ATOM 872 C C . ALA A 1 119 ? 2.062 5.382 -0.434 1.00 84.44 119 ALA A C 1
ATOM 874 O O . ALA A 1 119 ? 2.820 5.910 -1.250 1.00 84.44 119 ALA A O 1
ATOM 875 N N . ALA A 1 120 ? 2.518 4.784 0.675 1.00 81.56 120 ALA A N 1
ATOM 876 C CA . ALA A 1 120 ? 3.947 4.702 0.977 1.00 81.56 120 ALA A CA 1
ATOM 877 C C . ALA A 1 120 ? 4.677 3.812 -0.038 1.00 81.56 120 ALA A C 1
ATOM 879 O O . ALA A 1 120 ? 5.692 4.235 -0.590 1.00 81.56 120 ALA A O 1
ATOM 880 N N . THR A 1 121 ? 4.118 2.638 -0.348 1.00 87.88 121 THR A N 1
ATOM 881 C CA . THR A 1 121 ? 4.654 1.728 -1.373 1.00 87.88 121 THR A CA 1
ATOM 882 C C . THR A 1 121 ? 4.773 2.429 -2.713 1.00 87.88 121 THR A C 1
ATOM 884 O O . THR A 1 121 ? 5.836 2.408 -3.321 1.00 87.88 121 THR A O 1
ATOM 887 N N . THR A 1 122 ? 3.715 3.115 -3.150 1.00 91.69 122 THR A N 1
ATOM 888 C CA . THR A 1 122 ? 3.708 3.877 -4.404 1.00 91.69 122 THR A CA 1
ATOM 889 C C . THR A 1 122 ? 4.821 4.920 -4.424 1.00 91.69 122 THR A C 1
ATOM 891 O O . THR A 1 122 ? 5.591 4.989 -5.380 1.00 91.69 122 THR A O 1
ATOM 894 N N . LYS A 1 123 ? 4.930 5.715 -3.354 1.00 84.00 123 LYS A N 1
ATOM 895 C CA . LYS A 1 123 ? 5.911 6.799 -3.247 1.00 84.00 123 LYS A CA 1
ATOM 896 C C . LYS A 1 123 ? 7.355 6.292 -3.284 1.00 84.00 123 LYS A C 1
ATOM 898 O O . LYS A 1 123 ? 8.217 7.001 -3.791 1.00 84.00 123 LYS A O 1
ATOM 903 N N . ILE A 1 124 ? 7.613 5.100 -2.747 1.00 81.69 124 ILE A N 1
ATOM 904 C CA . ILE A 1 124 ? 8.945 4.482 -2.733 1.00 81.69 124 ILE A CA 1
ATOM 905 C C . ILE A 1 124 ? 9.230 3.786 -4.067 1.00 81.69 124 ILE A C 1
ATOM 907 O O . ILE A 1 124 ? 10.266 4.019 -4.680 1.00 81.69 124 ILE A O 1
ATOM 911 N N . MET A 1 125 ? 8.309 2.939 -4.524 1.00 88.19 125 MET A N 1
ATOM 912 C CA . MET A 1 125 ? 8.579 1.977 -5.590 1.00 88.19 125 MET A CA 1
ATOM 913 C C . MET A 1 125 ? 8.357 2.535 -6.989 1.00 88.19 125 MET A C 1
ATOM 915 O O . MET A 1 125 ? 9.130 2.209 -7.882 1.00 88.19 125 MET A O 1
ATOM 919 N N . MET A 1 126 ? 7.352 3.385 -7.221 1.00 93.44 126 MET A N 1
ATOM 920 C CA . MET A 1 126 ? 7.098 3.886 -8.581 1.00 93.44 126 MET A CA 1
ATOM 921 C C . MET A 1 126 ? 8.280 4.694 -9.148 1.00 93.44 126 MET A C 1
ATOM 923 O O . MET A 1 126 ? 8.630 4.468 -10.306 1.00 93.44 126 MET A O 1
ATOM 927 N N . PRO A 1 127 ? 8.965 5.560 -8.368 1.00 89.94 127 PRO A N 1
ATOM 928 C CA . PRO A 1 127 ? 10.194 6.206 -8.830 1.00 89.94 127 PRO A CA 1
ATOM 929 C C . PRO A 1 127 ? 11.326 5.221 -9.149 1.00 89.94 127 PRO A C 1
ATOM 931 O O . PRO A 1 127 ? 12.051 5.436 -10.115 1.00 89.94 127 PRO A O 1
ATOM 934 N N . ILE A 1 128 ? 11.455 4.129 -8.386 1.00 87.06 128 ILE A N 1
ATOM 935 C CA . ILE A 1 128 ? 12.437 3.065 -8.661 1.00 87.06 128 ILE A CA 1
ATOM 936 C C . ILE A 1 128 ? 12.087 2.351 -9.971 1.00 87.06 128 ILE A C 1
ATOM 938 O O . ILE A 1 128 ? 12.952 2.120 -10.805 1.00 87.06 128 ILE A O 1
ATOM 942 N N . GLY A 1 129 ? 10.809 2.054 -10.210 1.00 91.19 129 GLY A N 1
ATOM 943 C CA . GLY A 1 129 ? 10.371 1.477 -11.481 1.00 91.19 129 GLY A CA 1
ATOM 944 C C . GLY A 1 129 ? 10.726 2.366 -12.680 1.00 91.19 129 GLY A C 1
ATOM 945 O O . GLY A 1 129 ? 11.207 1.874 -13.700 1.00 91.19 129 GLY A O 1
ATOM 946 N N . LEU A 1 130 ? 10.577 3.687 -12.532 1.00 91.44 130 LEU A N 1
ATOM 947 C CA . LEU A 1 130 ? 11.025 4.652 -13.539 1.00 91.44 130 LEU A CA 1
ATOM 948 C C . LEU A 1 130 ? 12.554 4.654 -13.703 1.00 91.44 130 LEU A C 1
ATOM 950 O O . LEU A 1 130 ? 13.027 4.672 -14.839 1.00 91.44 130 LEU A O 1
ATOM 954 N N . SER A 1 131 ? 13.336 4.600 -12.615 1.00 86.25 131 SER A N 1
ATOM 955 C CA . SER A 1 131 ? 14.808 4.574 -12.702 1.00 86.25 131 SER A CA 1
ATOM 956 C C . SER A 1 131 ? 15.324 3.306 -13.385 1.00 86.25 131 SER A C 1
ATOM 958 O O . SER A 1 131 ? 16.302 3.369 -14.138 1.00 86.25 131 SER A O 1
ATOM 960 N N . LEU A 1 132 ? 14.627 2.179 -13.215 1.00 88.06 132 LEU A N 1
ATOM 961 C CA . LEU A 1 132 ? 14.880 0.911 -13.907 1.00 88.06 132 LEU A CA 1
ATOM 962 C C . LEU A 1 132 ? 14.556 0.953 -15.412 1.00 88.06 132 LEU A C 1
ATOM 964 O O . LEU A 1 132 ? 15.004 0.077 -16.147 1.00 88.06 132 LEU A O 1
ATOM 968 N N . GLY A 1 133 ? 13.855 1.985 -15.892 1.00 88.62 133 GLY A N 1
ATOM 969 C CA . GLY A 1 133 ? 13.474 2.137 -17.300 1.00 88.62 133 GLY A CA 1
ATOM 970 C C . GLY A 1 133 ? 12.130 1.497 -17.657 1.00 88.62 133 GLY A C 1
ATOM 971 O O . GLY A 1 133 ? 11.832 1.320 -18.837 1.00 88.62 133 GLY A O 1
ATOM 972 N N . ILE A 1 134 ? 11.302 1.153 -16.666 1.00 93.00 134 ILE A N 1
ATOM 973 C CA . ILE A 1 134 ? 9.972 0.592 -16.911 1.00 93.00 134 ILE A CA 1
ATOM 974 C C . ILE A 1 134 ? 9.066 1.686 -17.492 1.00 93.00 134 ILE A C 1
ATOM 976 O O . ILE A 1 134 ? 8.892 2.754 -16.904 1.00 93.00 134 ILE A O 1
ATOM 980 N N . GLY A 1 135 ? 8.459 1.403 -18.647 1.00 92.50 135 GLY A N 1
ATOM 981 C CA . GLY A 1 135 ? 7.534 2.321 -19.311 1.00 92.50 135 GLY A CA 1
ATOM 982 C C . GLY A 1 135 ? 6.325 2.690 -18.442 1.00 92.50 135 GLY A C 1
ATOM 983 O O . GLY A 1 135 ? 5.791 1.859 -17.703 1.00 92.50 135 GLY A O 1
ATOM 984 N N . GLN A 1 136 ? 5.854 3.936 -18.565 1.00 94.06 136 GLN A N 1
ATOM 985 C CA . GLN A 1 136 ? 4.713 4.456 -17.797 1.00 94.06 136 GLN A CA 1
ATOM 986 C C . GLN A 1 136 ? 3.445 3.588 -17.922 1.00 94.06 136 GLN A C 1
ATOM 988 O O . GLN A 1 136 ? 2.845 3.314 -16.881 1.00 94.06 136 GLN A O 1
ATOM 993 N N . PRO A 1 137 ? 3.054 3.081 -19.116 1.00 94.94 137 PRO A N 1
ATOM 994 C CA . PRO A 1 137 ? 1.891 2.199 -19.231 1.00 94.94 137 PRO A CA 1
ATOM 995 C C . PRO A 1 137 ? 2.030 0.913 -18.404 1.00 94.94 137 PRO A C 1
ATOM 997 O O . PRO A 1 137 ? 1.074 0.494 -17.758 1.00 94.94 137 PRO A O 1
ATOM 1000 N N . HIS A 1 138 ? 3.231 0.326 -18.342 1.00 95.56 138 HIS A N 1
ATOM 1001 C CA . HIS A 1 138 ? 3.493 -0.869 -17.536 1.00 95.56 138 HIS A CA 1
ATOM 1002 C C . HIS A 1 138 ? 3.475 -0.573 -16.031 1.00 95.56 138 HIS A C 1
ATOM 1004 O O . HIS A 1 138 ? 2.959 -1.371 -15.253 1.00 95.56 138 HIS A O 1
ATOM 1010 N N . LEU A 1 139 ? 3.992 0.581 -15.599 1.00 96.12 139 LEU A N 1
ATOM 1011 C CA . LEU A 1 139 ? 3.893 0.993 -14.193 1.00 96.12 139 LEU A CA 1
ATOM 1012 C C . LEU A 1 139 ? 2.438 1.201 -13.766 1.00 96.12 139 LEU A C 1
ATOM 1014 O O . LEU A 1 139 ? 2.059 0.777 -12.676 1.00 96.12 139 LEU A O 1
ATOM 1018 N N . ILE A 1 140 ? 1.613 1.792 -14.633 1.00 95.75 140 ILE A N 1
ATOM 1019 C CA . ILE A 1 140 ? 0.170 1.933 -14.400 1.00 95.75 140 ILE A CA 1
ATOM 1020 C C . ILE A 1 140 ? -0.499 0.555 -14.352 1.00 95.75 140 ILE A C 1
ATOM 1022 O O . ILE A 1 140 ? -1.287 0.296 -13.444 1.00 95.75 140 ILE A O 1
ATOM 1026 N N . ALA A 1 141 ? -0.149 -0.350 -15.271 1.00 97.06 141 ALA A N 1
ATOM 1027 C CA . ALA A 1 141 ? -0.662 -1.718 -15.286 1.00 97.06 141 ALA A CA 1
ATOM 1028 C C . ALA A 1 141 ? -0.358 -2.475 -13.983 1.00 97.06 141 ALA A C 1
ATOM 1030 O O . ALA A 1 141 ? -1.210 -3.195 -13.468 1.00 97.06 141 ALA A O 1
ATOM 1031 N N . MET A 1 142 ? 0.838 -2.285 -13.425 1.00 97.38 142 MET A N 1
ATOM 1032 C CA . MET A 1 142 ? 1.272 -2.932 -12.186 1.00 97.38 142 MET A CA 1
ATOM 1033 C C . MET A 1 142 ? 0.846 -2.187 -10.917 1.00 97.38 142 MET A C 1
ATOM 1035 O O . MET A 1 142 ? 0.940 -2.754 -9.829 1.00 97.38 142 MET A O 1
ATOM 1039 N N . PHE A 1 143 ? 0.353 -0.949 -11.023 1.00 96.88 143 PHE A N 1
ATOM 1040 C CA . PHE A 1 143 ? -0.042 -0.122 -9.880 1.00 96.88 143 PHE A CA 1
ATOM 1041 C C . PHE A 1 143 ? -0.958 -0.838 -8.874 1.00 96.88 143 PHE A C 1
ATOM 1043 O O . PHE A 1 143 ? -0.686 -0.729 -7.679 1.00 96.88 143 PHE A O 1
ATOM 1050 N N . PRO A 1 144 ? -1.975 -1.631 -9.278 1.00 96.94 144 PRO A N 1
ATOM 1051 C CA . PRO A 1 144 ? -2.827 -2.348 -8.328 1.00 96.94 144 PRO A CA 1
ATOM 1052 C C . PRO A 1 144 ? -2.067 -3.258 -7.351 1.00 96.94 144 PRO A C 1
ATOM 1054 O O . PRO A 1 144 ? -2.550 -3.481 -6.243 1.00 96.94 144 PRO A O 1
ATOM 1057 N N . ALA A 1 145 ? -0.866 -3.723 -7.703 1.00 97.00 145 ALA A N 1
ATOM 1058 C CA . ALA A 1 145 ? -0.029 -4.578 -6.865 1.00 97.00 145 ALA A CA 1
ATOM 1059 C C . ALA A 1 145 ? 0.422 -3.925 -5.546 1.00 97.00 145 ALA A C 1
ATOM 1061 O O . ALA A 1 145 ? 0.791 -4.637 -4.613 1.00 97.00 145 ALA A O 1
ATOM 1062 N N . VAL A 1 146 ? 0.350 -2.591 -5.427 1.00 95.31 146 VAL A N 1
ATOM 1063 C CA . VAL A 1 146 ? 0.607 -1.890 -4.153 1.00 95.31 146 VAL A CA 1
ATOM 1064 C C . VAL A 1 146 ? -0.442 -2.211 -3.082 1.00 95.31 146 VAL A C 1
ATOM 1066 O O . VAL A 1 146 ? -0.182 -1.991 -1.901 1.00 95.31 146 VAL A O 1
ATOM 1069 N N . ASN A 1 147 ? -1.603 -2.761 -3.468 1.00 93.81 147 ASN A N 1
ATOM 1070 C CA . ASN A 1 147 ? -2.675 -3.221 -2.573 1.00 93.81 147 ASN A CA 1
ATOM 1071 C C . ASN A 1 147 ? -2.388 -4.611 -1.972 1.00 93.81 147 ASN A C 1
ATOM 1073 O O . ASN A 1 147 ? -3.289 -5.432 -1.837 1.00 93.81 147 ASN A O 1
ATOM 1077 N N . ALA A 1 148 ? -1.129 -4.905 -1.650 1.00 93.62 148 ALA A N 1
ATOM 1078 C CA . ALA A 1 148 ? -0.702 -6.175 -1.057 1.00 93.62 148 ALA A CA 1
ATOM 1079 C C . ALA A 1 148 ? -0.636 -6.136 0.483 1.00 93.62 148 ALA A C 1
ATOM 1081 O O . ALA A 1 148 ? -0.137 -7.066 1.114 1.00 93.62 148 ALA A O 1
ATOM 1082 N N . ASP A 1 149 ? -1.162 -5.072 1.095 1.00 88.19 149 ASP A N 1
ATOM 1083 C CA . ASP A 1 149 ? -1.252 -4.871 2.548 1.00 88.19 149 ASP A CA 1
ATOM 1084 C C . ASP A 1 149 ? -2.076 -5.954 3.270 1.00 88.19 149 ASP A C 1
ATOM 1086 O O . ASP A 1 149 ? -1.909 -6.154 4.472 1.00 88.19 149 ASP A O 1
ATOM 1090 N N . PHE A 1 150 ? -2.906 -6.709 2.544 1.00 90.25 150 PHE A N 1
ATOM 1091 C CA . PHE A 1 150 ? -3.652 -7.843 3.087 1.00 90.25 150 PHE A CA 1
ATOM 1092 C C . PHE A 1 150 ? -2.811 -9.105 3.317 1.00 90.25 150 PHE A C 1
ATOM 1094 O O . PHE A 1 150 ? -3.289 -9.988 4.017 1.00 90.25 150 PHE A O 1
ATOM 1101 N N . ILE A 1 151 ? -1.619 -9.243 2.716 1.00 90.44 151 ILE A N 1
ATOM 1102 C CA . ILE A 1 151 ? -0.867 -10.518 2.706 1.00 90.44 151 ILE A CA 1
ATOM 1103 C C . ILE A 1 151 ? -0.434 -10.950 4.108 1.00 90.44 151 ILE A C 1
ATOM 1105 O O . ILE A 1 151 ? -0.392 -12.141 4.428 1.00 90.44 151 ILE A O 1
ATOM 1109 N N . LEU A 1 152 ? -0.072 -9.977 4.939 1.00 85.06 152 LEU A N 1
ATOM 1110 C CA . LEU A 1 152 ? 0.226 -10.206 6.341 1.00 85.06 152 LEU A CA 1
ATOM 1111 C C . LEU A 1 152 ? -1.008 -9.804 7.161 1.00 85.06 152 LEU A C 1
ATOM 1113 O O . LEU A 1 152 ? -1.542 -8.712 6.965 1.00 85.06 152 LEU A O 1
ATOM 1117 N N . PRO A 1 153 ? -1.446 -10.612 8.140 1.00 71.56 153 PRO A N 1
ATOM 1118 C CA . PRO A 1 153 ? -2.629 -10.339 8.954 1.00 71.56 153 PRO A CA 1
ATOM 1119 C C . PRO A 1 153 ? -2.356 -9.274 10.035 1.00 71.56 153 PRO A C 1
ATOM 1121 O O . PRO A 1 153 ? -2.836 -9.378 11.159 1.00 71.56 153 PRO A O 1
ATOM 1124 N N . GLY A 1 154 ? -1.534 -8.272 9.717 1.00 72.62 154 GLY A N 1
ATOM 1125 C CA . GLY A 1 154 ? -1.232 -7.120 10.566 1.00 72.62 154 GLY A CA 1
ATOM 1126 C C . GLY A 1 154 ? -2.043 -5.876 10.206 1.00 72.62 154 GLY A C 1
ATOM 1127 O O . GLY A 1 154 ? -2.031 -4.910 10.965 1.00 72.62 154 GLY A O 1
ATOM 1128 N N . TYR A 1 155 ? -2.754 -5.882 9.072 1.00 79.12 155 TYR A N 1
ATOM 1129 C CA . TYR A 1 155 ? -3.528 -4.724 8.638 1.00 79.12 155 TYR A CA 1
ATOM 1130 C C . TYR A 1 155 ? -4.796 -4.557 9.502 1.00 79.12 155 TYR A C 1
ATOM 1132 O O . TYR A 1 155 ? -5.639 -5.460 9.516 1.00 79.12 155 TYR A O 1
ATOM 1140 N N . PRO A 1 156 ? -4.976 -3.433 10.230 1.00 73.94 156 PRO A N 1
ATOM 1141 C CA . PRO A 1 156 ? -6.013 -3.323 11.261 1.00 73.94 156 PRO A CA 1
ATOM 1142 C C . PRO A 1 156 ? -7.443 -3.542 10.764 1.00 73.94 156 PRO A C 1
ATOM 1144 O O . PRO A 1 156 ? -8.258 -4.121 11.476 1.00 73.94 156 PRO A O 1
ATOM 1147 N N . THR A 1 157 ? -7.763 -3.111 9.542 1.00 82.19 157 THR A N 1
ATOM 1148 C CA . THR A 1 157 ? -9.106 -3.296 8.970 1.00 82.19 157 THR A CA 1
ATOM 1149 C C . THR A 1 157 ? -9.386 -4.756 8.624 1.00 82.19 157 THR A C 1
ATOM 1151 O O . THR A 1 157 ? -10.529 -5.189 8.727 1.00 82.19 157 THR A O 1
ATOM 1154 N N . LEU A 1 158 ? -8.353 -5.530 8.279 1.00 84.12 158 LEU A N 1
ATOM 1155 C CA . LEU A 1 158 ? -8.462 -6.962 8.015 1.00 84.12 158 LEU A CA 1
ATOM 1156 C C . LEU A 1 158 ? -8.717 -7.732 9.315 1.00 84.12 158 LEU A C 1
ATOM 1158 O O . LEU A 1 158 ? -9.599 -8.586 9.356 1.00 84.12 158 LEU A O 1
ATOM 1162 N N . VAL A 1 159 ? -8.002 -7.383 10.390 1.00 81.75 159 VAL A N 1
ATOM 1163 C CA . VAL A 1 159 ? -8.234 -7.944 11.734 1.00 81.75 159 VAL A CA 1
ATOM 1164 C C . VAL A 1 159 ? -9.633 -7.591 12.238 1.00 81.75 159 VAL A C 1
ATOM 1166 O O . VAL A 1 159 ? -10.386 -8.481 12.620 1.00 81.75 159 VAL A O 1
ATOM 1169 N N . ALA A 1 160 ? -10.028 -6.320 12.136 1.00 80.06 160 ALA A N 1
ATOM 1170 C CA . ALA A 1 160 ? -11.360 -5.877 12.535 1.00 80.06 160 ALA A CA 1
ATOM 1171 C C . ALA A 1 160 ? -12.479 -6.572 11.739 1.00 80.06 160 ALA A C 1
ATOM 1173 O O . ALA A 1 160 ? -13.515 -6.907 12.307 1.00 80.06 160 ALA A O 1
ATOM 1174 N N . ALA A 1 161 ? -12.279 -6.816 10.439 1.00 84.88 161 ALA A N 1
ATOM 1175 C CA . ALA A 1 161 ? -13.248 -7.545 9.624 1.00 84.88 161 ALA A CA 1
ATOM 1176 C C . ALA A 1 161 ? -13.458 -8.983 10.125 1.00 84.88 161 ALA A C 1
ATOM 1178 O O . ALA A 1 161 ? -14.598 -9.439 10.162 1.00 84.88 161 ALA A O 1
ATOM 1179 N N . MET A 1 162 ? -12.390 -9.665 10.555 1.00 84.62 162 MET A N 1
ATOM 1180 C CA . MET A 1 162 ? -12.493 -11.002 11.156 1.00 84.62 162 MET A CA 1
ATOM 1181 C C . MET A 1 162 ? -13.179 -10.962 12.523 1.00 84.62 162 MET A C 1
ATOM 1183 O O . MET A 1 162 ? -14.041 -11.791 12.795 1.00 84.62 162 MET A O 1
ATOM 1187 N N . ASP A 1 163 ? -12.852 -9.977 13.362 1.00 80.44 163 ASP A N 1
ATOM 1188 C CA . ASP A 1 163 ? -13.454 -9.840 14.695 1.00 80.44 163 ASP A CA 1
ATOM 1189 C C . ASP A 1 163 ? -14.954 -9.497 14.638 1.00 80.44 163 ASP A C 1
ATOM 1191 O O . ASP A 1 163 ? -15.728 -9.895 15.512 1.00 80.44 163 ASP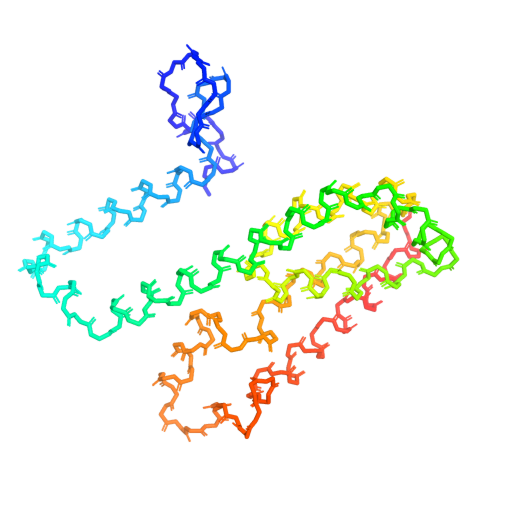 A O 1
ATOM 1195 N N . PHE A 1 164 ? -15.391 -8.760 13.612 1.00 84.50 164 PHE A N 1
ATOM 1196 C CA . PHE A 1 164 ? -16.804 -8.431 13.408 1.00 84.50 164 PHE A CA 1
ATOM 1197 C C . PHE A 1 164 ? -17.609 -9.543 12.733 1.00 84.50 164 PHE A C 1
ATOM 1199 O O . PHE A 1 164 ? -18.845 -9.516 12.792 1.00 84.50 164 PHE A O 1
ATOM 1206 N N . ASP A 1 165 ? -16.952 -10.522 12.117 1.00 89.56 165 ASP A N 1
ATOM 1207 C CA . ASP A 1 165 ? -17.630 -11.608 11.429 1.00 89.56 165 ASP A CA 1
ATOM 1208 C C . ASP A 1 165 ? -18.212 -12.639 12.407 1.00 89.56 165 ASP A C 1
ATOM 1210 O O . ASP A 1 165 ? -17.574 -13.599 12.839 1.00 89.56 165 ASP A O 1
ATOM 1214 N N . ARG A 1 166 ? -19.506 -12.483 12.693 1.00 89.88 166 ARG A N 1
ATOM 1215 C CA . ARG A 1 166 ? -20.272 -13.410 13.539 1.00 89.88 166 ARG A CA 1
ATOM 1216 C C . ARG A 1 166 ? -20.554 -14.762 12.880 1.00 89.88 166 ARG A C 1
ATOM 1218 O O . ARG A 1 166 ? -20.986 -15.678 13.574 1.00 89.88 166 ARG A O 1
ATOM 1225 N N . THR A 1 167 ? -20.364 -14.891 11.565 1.00 92.94 167 THR A N 1
ATOM 1226 C CA . THR A 1 167 ? -20.579 -16.158 10.844 1.00 92.94 167 THR A CA 1
ATOM 1227 C C . THR A 1 167 ? -19.389 -17.108 10.981 1.00 92.94 167 THR A C 1
ATOM 1229 O O . THR A 1 167 ? -19.538 -18.309 10.759 1.00 92.94 167 THR A O 1
ATOM 1232 N N . GLY A 1 168 ? -18.213 -16.583 11.353 1.00 84.94 168 GLY A N 1
ATOM 1233 C CA . GLY A 1 168 ? -16.966 -17.342 11.456 1.00 84.94 168 GLY A CA 1
ATOM 1234 C C . GLY A 1 168 ? -16.400 -17.797 10.106 1.00 84.94 168 GLY A C 1
ATOM 1235 O O . GLY A 1 168 ? -15.565 -18.706 10.064 1.00 84.94 168 GLY A O 1
ATOM 1236 N N . THR A 1 169 ? -16.862 -17.206 8.999 1.00 89.31 169 THR A N 1
ATOM 1237 C CA . THR A 1 169 ? -16.402 -17.542 7.640 1.00 89.31 169 THR A CA 1
ATOM 1238 C C . THR A 1 169 ? -15.056 -16.887 7.313 1.00 89.31 169 THR A C 1
ATOM 1240 O O . THR A 1 169 ? -14.266 -17.417 6.521 1.00 89.31 169 THR A O 1
ATOM 1243 N N . THR A 1 170 ? -14.736 -15.780 7.980 1.00 91.00 170 THR A N 1
ATOM 1244 C CA . THR A 1 170 ? -13.445 -15.096 7.926 1.00 91.00 170 THR A CA 1
ATOM 1245 C C . THR A 1 170 ? -12.608 -15.408 9.162 1.00 91.00 170 THR A C 1
ATOM 1247 O O . THR A 1 170 ? -13.055 -15.270 10.296 1.00 91.00 170 THR A O 1
ATOM 1250 N N . ARG A 1 171 ? -11.386 -15.905 8.948 1.00 86.38 171 ARG A N 1
ATOM 1251 C CA . ARG A 1 171 ? -10.488 -16.319 10.034 1.00 86.38 171 ARG A CA 1
ATOM 1252 C C . ARG A 1 171 ? -9.031 -16.355 9.594 1.00 86.38 171 ARG A C 1
ATOM 1254 O O . ARG A 1 171 ? -8.734 -16.487 8.403 1.00 86.38 171 ARG A O 1
ATOM 1261 N N . ILE A 1 172 ? -8.137 -16.331 10.579 1.00 87.00 172 ILE A N 1
ATOM 1262 C CA . ILE A 1 172 ? -6.738 -16.736 10.419 1.00 87.00 172 ILE A CA 1
ATOM 1263 C C . ILE A 1 172 ? -6.663 -18.255 10.625 1.00 87.00 172 ILE A C 1
ATOM 1265 O O . ILE A 1 172 ? -7.214 -18.802 11.579 1.00 87.00 172 ILE A O 1
ATOM 1269 N N . GLY A 1 173 ? -6.028 -18.946 9.687 1.00 85.06 173 GLY A N 1
ATOM 1270 C CA . GLY A 1 173 ? -5.765 -20.378 9.711 1.00 85.06 173 GLY A CA 1
ATOM 1271 C C . GLY A 1 173 ? -4.487 -20.727 10.477 1.00 85.06 173 GLY A C 1
ATOM 1272 O O . GLY A 1 173 ? -4.054 -20.025 11.383 1.00 85.06 173 GLY A O 1
ATOM 1273 N N . LYS A 1 174 ? -3.856 -21.848 10.105 1.00 83.81 174 LYS A N 1
ATOM 1274 C CA . LYS A 1 174 ? -2.675 -22.383 10.812 1.00 83.81 174 LYS A CA 1
ATOM 1275 C C . LYS A 1 174 ? -1.411 -21.520 10.664 1.00 83.81 174 LYS A C 1
ATOM 1277 O O . LYS A 1 174 ? -0.540 -21.565 11.526 1.00 83.81 174 LYS A O 1
ATOM 1282 N N . TYR A 1 175 ? -1.286 -20.786 9.562 1.00 83.06 175 TYR A N 1
ATOM 1283 C CA . TYR A 1 175 ? -0.107 -19.982 9.234 1.00 83.06 175 TYR A CA 1
ATOM 1284 C C . TYR A 1 175 ? -0.486 -18.508 9.153 1.00 83.06 175 TYR A C 1
ATOM 1286 O O . TYR A 1 175 ? -1.614 -18.189 8.792 1.00 83.06 175 TYR A O 1
ATOM 1294 N N . VAL A 1 176 ? 0.479 -17.622 9.413 1.00 74.94 176 VAL A N 1
ATOM 1295 C CA . VAL A 1 176 ? 0.293 -16.161 9.367 1.00 74.94 176 VAL A CA 1
ATOM 1296 C C . VAL A 1 176 ? -0.309 -15.716 8.026 1.00 74.94 176 VAL A C 1
ATOM 1298 O O . VAL A 1 176 ? -1.296 -14.998 7.999 1.00 74.94 176 VAL A O 1
ATOM 1301 N N . VAL A 1 177 ? 0.211 -16.226 6.910 1.00 84.62 177 VAL A N 1
ATOM 1302 C CA . VAL A 1 177 ? -0.275 -15.913 5.551 1.00 84.62 177 VAL A CA 1
ATOM 1303 C C . VAL A 1 177 ? -1.526 -16.705 5.137 1.00 84.62 177 VAL A C 1
ATOM 1305 O O . VAL A 1 177 ? -2.037 -16.552 4.034 1.00 84.62 177 VAL A O 1
ATOM 1308 N N . ASN A 1 178 ? -2.036 -17.596 5.984 1.00 88.38 178 ASN A N 1
ATOM 1309 C CA . ASN A 1 178 ? -3.214 -18.399 5.673 1.00 88.38 178 ASN A CA 1
ATOM 1310 C C . ASN A 1 178 ? -4.437 -17.756 6.329 1.00 88.38 178 ASN A C 1
ATOM 1312 O O . ASN A 1 178 ? -4.768 -18.102 7.456 1.00 88.38 178 ASN A O 1
ATOM 1316 N N . HIS A 1 179 ? -5.097 -16.818 5.653 1.00 91.88 179 HIS A N 1
ATOM 1317 C CA . HIS A 1 179 ? -6.338 -16.195 6.128 1.00 91.88 179 HIS A CA 1
ATOM 1318 C C . HIS A 1 179 ? -7.357 -16.043 4.992 1.00 91.88 179 HIS A C 1
ATOM 1320 O O . HIS A 1 179 ? -7.000 -16.065 3.812 1.00 91.88 179 HIS A O 1
ATOM 1326 N N . SER A 1 180 ? -8.635 -15.865 5.340 1.00 91.62 180 SER A N 1
ATOM 1327 C CA . SER A 1 180 ? -9.750 -15.890 4.373 1.00 91.62 180 SER A CA 1
ATOM 1328 C C . SER A 1 180 ? -9.670 -14.836 3.256 1.00 91.62 180 SER A C 1
ATOM 1330 O O . SER A 1 180 ? -10.266 -15.022 2.200 1.00 91.62 180 SER A O 1
ATOM 1332 N N . PHE A 1 181 ? -8.911 -13.756 3.451 1.00 92.12 181 PHE A N 1
ATOM 1333 C CA . PHE A 1 181 ? -8.726 -12.695 2.450 1.00 92.12 181 PHE A CA 1
ATOM 1334 C C . PHE A 1 181 ? -7.594 -12.966 1.452 1.00 92.12 181 PHE A C 1
ATOM 1336 O O . PHE A 1 181 ? -7.504 -12.268 0.446 1.00 92.12 181 PHE A O 1
ATOM 1343 N N . MET A 1 182 ? -6.756 -13.980 1.692 1.00 93.56 182 MET A N 1
ATOM 1344 C CA . MET A 1 182 ? -5.587 -14.251 0.854 1.00 93.56 182 MET A CA 1
ATOM 1345 C C . MET A 1 182 ? -5.987 -14.576 -0.589 1.00 93.56 182 MET A C 1
ATOM 1347 O O . MET A 1 182 ? -5.516 -13.938 -1.525 1.00 93.56 182 MET A O 1
ATOM 1351 N N . LEU A 1 183 ? -6.900 -15.535 -0.779 1.00 93.38 183 LEU A N 1
ATOM 1352 C CA . LEU A 1 183 ? -7.317 -15.950 -2.118 1.00 93.38 183 LEU A CA 1
ATOM 1353 C C . LEU A 1 183 ? -8.057 -14.827 -2.876 1.00 93.38 183 LEU A C 1
ATOM 1355 O O . LEU A 1 183 ? -7.631 -14.520 -3.990 1.00 93.38 183 LEU A O 1
ATOM 1359 N N . PRO A 1 184 ? -9.091 -14.162 -2.313 1.00 94.00 184 PRO A N 1
ATOM 1360 C CA . PRO A 1 184 ? -9.734 -13.033 -2.988 1.00 94.00 184 PRO A CA 1
ATOM 1361 C C . PRO A 1 184 ? -8.761 -11.899 -3.334 1.00 94.00 184 PRO A C 1
ATOM 1363 O O . PRO A 1 184 ? -8.827 -11.349 -4.434 1.00 94.00 184 PRO A O 1
ATOM 136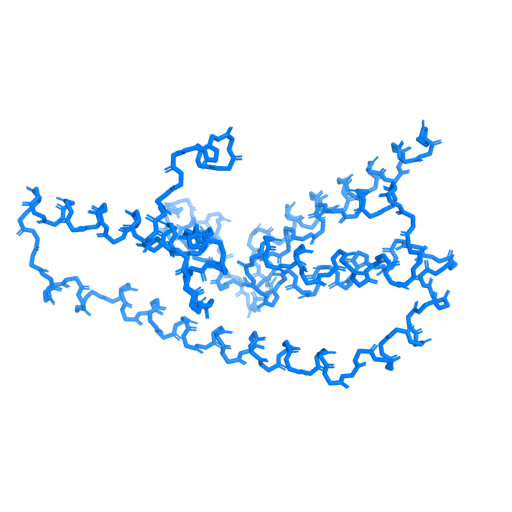6 N N . GLY A 1 185 ? -7.837 -11.569 -2.427 1.00 94.06 185 GLY A N 1
ATOM 1367 C CA . GLY A 1 185 ? -6.845 -10.519 -2.646 1.00 94.06 185 GLY A CA 1
ATOM 1368 C C . GLY A 1 185 ? -5.868 -10.857 -3.774 1.00 94.06 185 GLY A C 1
ATOM 1369 O O . GLY A 1 185 ? -5.674 -10.046 -4.681 1.00 94.06 185 GLY A O 1
ATOM 1370 N N . LEU A 1 186 ? -5.313 -12.074 -3.783 1.00 95.31 186 LEU A N 1
ATOM 1371 C CA . LEU A 1 186 ? -4.404 -12.528 -4.843 1.00 95.31 186 LEU A CA 1
ATOM 1372 C C . LEU A 1 186 ? -5.093 -12.578 -6.209 1.00 95.31 186 LEU A C 1
ATOM 1374 O O . LEU A 1 186 ? -4.516 -12.122 -7.195 1.00 95.31 186 LEU A O 1
ATOM 1378 N N . VAL A 1 187 ? -6.332 -13.079 -6.271 1.00 97.25 187 VAL A N 1
ATOM 1379 C CA . VAL A 1 187 ? -7.125 -13.096 -7.512 1.00 97.25 187 VAL A CA 1
ATOM 1380 C C . VAL A 1 187 ? -7.373 -11.674 -8.010 1.00 97.25 187 VAL A C 1
ATOM 1382 O O . VAL A 1 187 ? -7.225 -11.413 -9.201 1.00 97.25 187 VAL A O 1
ATOM 1385 N N . THR A 1 188 ? -7.689 -10.742 -7.108 1.00 96.69 188 THR A N 1
ATOM 1386 C CA . THR A 1 188 ? -7.918 -9.334 -7.461 1.00 96.69 188 THR A CA 1
ATOM 1387 C C . THR A 1 188 ? -6.653 -8.690 -8.020 1.00 96.69 188 THR A C 1
ATOM 1389 O O . THR A 1 188 ? -6.706 -8.084 -9.091 1.00 96.69 188 THR A O 1
ATOM 1392 N N . ILE A 1 189 ? -5.501 -8.852 -7.358 1.00 97.06 189 ILE A N 1
ATOM 1393 C CA . ILE A 1 189 ? -4.222 -8.329 -7.864 1.00 97.06 189 ILE A CA 1
ATOM 1394 C C . ILE A 1 189 ? -3.900 -8.945 -9.227 1.00 97.06 189 ILE A C 1
ATOM 1396 O O . ILE A 1 189 ? -3.632 -8.215 -10.177 1.00 97.06 189 ILE A O 1
ATOM 1400 N N . ALA A 1 190 ? -3.971 -10.270 -9.356 1.00 96.81 190 ALA A N 1
ATOM 1401 C CA . ALA A 1 190 ? -3.636 -10.949 -10.603 1.00 96.81 190 ALA A CA 1
ATOM 1402 C C . ALA A 1 190 ? -4.538 -10.496 -11.762 1.00 96.81 190 ALA A C 1
ATOM 1404 O O . ALA A 1 190 ? -4.038 -10.147 -12.830 1.00 96.81 190 ALA A O 1
ATOM 1405 N N . ALA A 1 191 ? -5.856 -10.445 -11.544 1.00 97.88 191 ALA A N 1
ATOM 1406 C CA . ALA A 1 191 ? -6.818 -10.034 -12.562 1.00 97.88 191 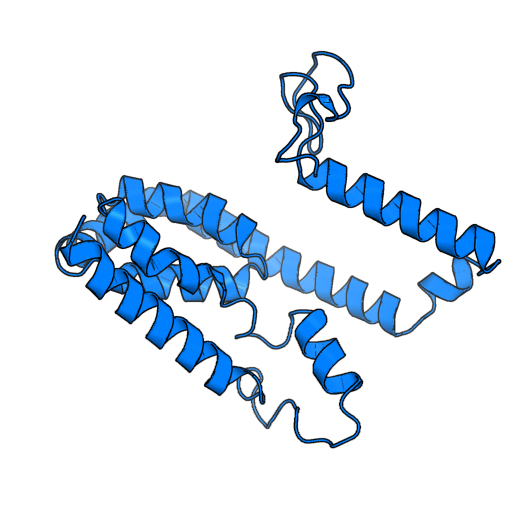ALA A CA 1
ATOM 1407 C C . ALA A 1 191 ? -6.647 -8.561 -12.964 1.00 97.88 191 ALA A C 1
ATOM 1409 O O . ALA A 1 191 ? -6.690 -8.241 -14.152 1.00 97.88 191 ALA A O 1
ATOM 1410 N N . THR A 1 192 ? -6.431 -7.664 -11.997 1.00 97.38 192 THR A N 1
ATOM 1411 C CA . THR A 1 192 ? -6.269 -6.225 -12.265 1.00 97.38 192 THR A CA 1
ATOM 1412 C C . THR A 1 192 ? -4.947 -5.912 -12.954 1.00 97.38 192 THR A C 1
ATOM 1414 O O . THR A 1 192 ? -4.950 -5.148 -13.915 1.00 97.38 192 THR A O 1
ATOM 1417 N N . VAL A 1 193 ? -3.845 -6.547 -12.545 1.00 97.56 193 VAL A N 1
ATOM 1418 C CA . VAL A 1 193 ? -2.541 -6.390 -13.206 1.00 97.56 193 VAL A CA 1
ATOM 1419 C C . VAL A 1 193 ? -2.577 -6.965 -14.622 1.00 97.56 193 VAL A C 1
ATOM 1421 O O . VAL A 1 193 ? -2.162 -6.290 -15.562 1.00 97.56 193 VAL A O 1
ATOM 1424 N N . ALA A 1 194 ? -3.137 -8.165 -14.813 1.00 96.94 194 ALA A N 1
ATOM 1425 C CA . ALA A 1 194 ? -3.285 -8.758 -16.144 1.00 96.94 194 ALA A CA 1
ATOM 1426 C C . ALA A 1 194 ? -4.142 -7.878 -17.068 1.00 96.94 194 ALA A C 1
ATOM 1428 O O . ALA A 1 194 ? -3.753 -7.607 -18.202 1.00 96.94 194 ALA A O 1
ATOM 1429 N N . SER A 1 195 ? -5.270 -7.370 -16.564 1.00 96.94 195 SER A N 1
ATOM 1430 C CA . SER A 1 195 ? -6.117 -6.428 -17.306 1.00 96.94 195 SER A CA 1
ATOM 1431 C C . SER A 1 195 ? -5.371 -5.131 -17.625 1.00 96.94 195 SER A C 1
ATOM 1433 O O . SER A 1 195 ? -5.482 -4.622 -18.736 1.00 96.94 195 SER A O 1
ATOM 1435 N N . GLY A 1 196 ? -4.569 -4.621 -16.688 1.00 96.56 196 GLY A N 1
ATOM 1436 C CA . GLY A 1 196 ? -3.716 -3.454 -16.891 1.00 96.56 196 GLY A CA 1
ATOM 1437 C C . GLY A 1 196 ? -2.717 -3.647 -18.031 1.00 96.56 196 GLY A C 1
ATOM 1438 O O . GLY A 1 196 ? -2.582 -2.760 -18.870 1.00 96.56 196 GLY A O 1
ATOM 1439 N N . PHE A 1 197 ? -2.072 -4.815 -18.112 1.00 96.06 197 PHE A N 1
ATOM 1440 C CA . PHE A 1 197 ? -1.143 -5.134 -19.202 1.00 96.06 197 PHE A CA 1
ATOM 1441 C C . PHE A 1 197 ? -1.846 -5.291 -20.553 1.00 96.06 197 PHE A C 1
ATOM 1443 O O . PHE A 1 197 ? -1.304 -4.882 -21.576 1.00 96.06 197 PHE A O 1
ATOM 1450 N N . ILE A 1 198 ? -3.062 -5.843 -20.576 1.00 96.12 198 ILE A N 1
ATOM 1451 C CA . ILE A 1 198 ? -3.880 -5.887 -21.797 1.00 96.12 198 ILE A CA 1
ATOM 1452 C C . ILE A 1 198 ? -4.201 -4.460 -22.256 1.00 96.12 198 ILE A C 1
ATOM 1454 O O . ILE A 1 198 ? -4.033 -4.137 -23.428 1.00 96.12 198 ILE A O 1
ATOM 1458 N N . LEU A 1 199 ? -4.618 -3.587 -21.335 1.00 95.19 199 LEU A N 1
ATOM 1459 C CA . LEU A 1 199 ? -4.923 -2.190 -21.644 1.00 95.19 199 LEU A CA 1
ATOM 1460 C C . LEU A 1 199 ? -3.686 -1.407 -22.099 1.00 95.19 199 LEU A C 1
ATOM 1462 O O . LEU A 1 199 ? -3.799 -0.574 -22.997 1.00 95.19 199 LEU A O 1
ATOM 1466 N N . SER A 1 200 ? -2.505 -1.691 -21.542 1.00 93.19 200 SER A N 1
ATOM 1467 C CA . SER A 1 200 ? -1.267 -1.017 -21.945 1.00 93.19 200 SER A CA 1
ATOM 1468 C C . SER A 1 200 ? -0.837 -1.328 -23.378 1.00 93.19 200 SER A C 1
ATOM 1470 O O . SER A 1 200 ? -0.044 -0.578 -23.923 1.00 93.19 200 SER A O 1
ATOM 1472 N N . MET A 1 201 ? -1.356 -2.390 -24.009 1.00 91.00 201 MET A N 1
ATOM 1473 C CA . MET A 1 201 ? -1.092 -2.669 -25.430 1.00 91.00 201 MET A CA 1
ATOM 1474 C C . MET A 1 201 ? -1.758 -1.656 -26.378 1.00 91.00 201 MET A C 1
ATOM 1476 O O . MET A 1 201 ? -1.444 -1.642 -27.566 1.00 91.00 201 MET A O 1
ATOM 1480 N N . PHE A 1 202 ? -2.685 -0.835 -25.874 1.00 91.56 202 PHE A N 1
ATOM 1481 C CA . PHE A 1 202 ? -3.432 0.159 -26.652 1.00 91.56 202 PHE A CA 1
ATOM 1482 C C . PHE A 1 202 ? -3.007 1.612 -26.371 1.00 91.56 202 PHE A C 1
ATOM 1484 O O . PHE A 1 202 ? -3.636 2.529 -26.901 1.00 91.56 202 PHE A O 1
ATOM 1491 N N . LEU A 1 203 ? -1.993 1.824 -25.524 1.00 81.00 203 LEU A N 1
ATOM 1492 C CA . LEU A 1 203 ? -1.464 3.132 -25.111 1.00 81.00 203 LEU A CA 1
ATOM 1493 C C . LEU A 1 203 ? -0.048 3.335 -25.652 1.00 81.00 203 LEU A C 1
ATOM 1495 O O . LEU A 1 203 ? 0.252 4.482 -26.047 1.00 81.00 203 LEU A O 1
#